Protein AF-A0A0K9XHX6-F1 (afdb_monomer)

Foldseek 3Di:
DDDLDQDDADDDDQDAADAPDDLLQVLLVLLVVLCSSLNHDLVNLQVPDALVLAPVSDRDDSVVLSCVSSSYPVLVGVSSSLSSLVVSDDDPVSSVVSSVVSVVSSVVVVPDPPPPPPPPPDDPDDDDDDDDPPPDDDPDDDDPPDDDDDPDPPPPPPDDPPVVVVVVVVVVVVVVVVVVVVVVVVVVVVVVVVVVVVVVVVVVVVVVVVVVVVVVPDPPDPVVVPPPPPPVVVVVVVVVVVVVVVVVVVD

Solvent-accessible surface area (backbone atoms only — not comparable to full-atom values): 15560 Å² total; per-residue (Å²): 136,85,81,78,72,84,64,80,73,88,69,83,78,80,75,75,74,60,23,95,42,69,38,34,31,51,39,19,49,51,53,50,53,39,31,42,77,58,69,49,44,76,65,55,49,59,74,66,60,49,35,87,55,29,96,83,55,60,66,75,52,71,68,53,50,58,40,27,57,21,9,40,75,36,93,79,41,63,45,60,54,51,42,53,43,54,77,45,40,94,45,70,72,56,31,52,56,48,52,56,53,47,44,53,25,52,51,55,55,68,53,63,76,71,77,72,72,80,71,76,74,85,72,94,76,83,89,80,77,88,75,79,83,86,79,73,84,84,78,82,79,84,55,92,93,64,88,82,89,69,90,77,81,76,76,77,76,78,70,77,64,83,72,56,57,58,59,53,49,50,54,50,50,54,50,52,50,51,52,49,54,51,53,54,51,53,52,52,52,54,50,52,52,52,51,54,53,48,54,51,50,52,52,53,51,50,50,53,48,51,53,50,50,61,71,65,67,62,75,79,58,81,75,65,71,76,73,77,58,74,68,56,61,59,51,52,48,51,51,54,53,52,55,55,55,60,64,62,76,77,113

Radius of gyration: 33.66 Å; Cα contacts (8 Å, |Δi|>4): 122; chains: 1; bounding box: 69×42×107 Å

pLDDT: mean 79.95, std 20.3, range [41.0, 98.31]

Structure (mmCIF, N/CA/C/O backbone):
data_AF-A0A0K9XHX6-F1
#
_entry.id   AF-A0A0K9XHX6-F1
#
loop_
_atom_site.group_PDB
_atom_site.id
_atom_site.type_symbol
_atom_site.label_atom_id
_atom_site.label_alt_id
_atom_site.label_comp_id
_atom_site.label_asym_id
_atom_site.label_entity_id
_atom_site.label_seq_id
_atom_site.pdbx_PDB_ins_code
_atom_site.Cartn_x
_atom_site.Cartn_y
_atom_site.Cartn_z
_atom_site.occupancy
_atom_site.B_iso_or_equiv
_atom_site.auth_seq_id
_atom_site.auth_comp_id
_atom_site.auth_asym_id
_atom_site.auth_atom_id
_atom_site.pdbx_PDB_model_num
ATOM 1 N N . MET A 1 1 ? -10.166 -25.261 2.126 1.00 41.00 1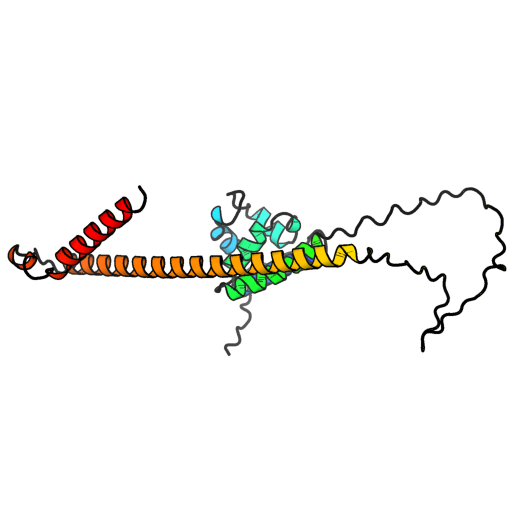 MET A N 1
ATOM 2 C CA . MET A 1 1 ? -9.825 -24.417 0.964 1.00 41.00 1 MET A CA 1
ATOM 3 C C . MET A 1 1 ? -11.127 -23.840 0.442 1.00 41.00 1 MET A C 1
ATOM 5 O O . MET A 1 1 ? -11.880 -24.554 -0.200 1.00 41.00 1 MET A O 1
ATOM 9 N N . THR A 1 2 ? -11.471 -22.623 0.852 1.00 46.78 2 THR A N 1
ATOM 10 C CA . THR A 1 2 ? -12.668 -21.917 0.382 1.00 46.78 2 THR A CA 1
ATOM 11 C C . THR A 1 2 ? -12.341 -21.269 -0.954 1.00 46.78 2 THR A C 1
ATOM 13 O O . THR A 1 2 ? -11.499 -20.380 -1.033 1.00 46.78 2 THR A O 1
ATOM 16 N N . GLU A 1 3 ? -12.968 -21.771 -2.009 1.00 41.56 3 GLU A N 1
ATOM 17 C CA . GLU A 1 3 ? -12.870 -21.238 -3.361 1.00 41.56 3 GLU A CA 1
ATOM 18 C C . GLU A 1 3 ? -13.659 -19.921 -3.403 1.00 41.56 3 GLU A C 1
ATOM 20 O O . GLU A 1 3 ? -14.891 -19.904 -3.395 1.00 41.56 3 GLU A O 1
ATOM 25 N N . THR A 1 4 ? -12.950 -18.795 -3.314 1.00 51.31 4 THR A N 1
ATOM 26 C CA . THR A 1 4 ? -13.550 -17.458 -3.363 1.00 51.31 4 THR A CA 1
ATOM 27 C C . THR A 1 4 ? -14.117 -17.231 -4.763 1.00 51.31 4 THR A C 1
ATOM 29 O O . THR A 1 4 ? -13.376 -16.918 -5.693 1.00 51.31 4 THR A O 1
ATOM 32 N N . GLN A 1 5 ? -15.431 -17.410 -4.929 1.00 51.94 5 GLN A N 1
ATOM 33 C CA . GLN A 1 5 ? -16.122 -17.048 -6.166 1.00 51.94 5 GLN A CA 1
ATOM 34 C C . GLN A 1 5 ? -15.881 -15.563 -6.491 1.00 51.94 5 GLN A C 1
ATOM 36 O O . GLN A 1 5 ? -15.984 -14.722 -5.591 1.00 51.94 5 GLN A O 1
ATOM 41 N N . PRO A 1 6 ? -15.598 -15.216 -7.760 1.00 55.38 6 PRO A N 1
ATOM 42 C CA . PRO A 1 6 ? -15.435 -13.829 -8.164 1.00 55.38 6 PRO A CA 1
ATOM 43 C C . PRO A 1 6 ? -16.771 -13.100 -8.003 1.00 55.38 6 PRO A C 1
ATOM 45 O O . PRO A 1 6 ? -17.750 -13.387 -8.694 1.00 55.38 6 PRO A O 1
ATOM 48 N N . VAL A 1 7 ? -16.819 -12.157 -7.064 1.00 64.19 7 VAL A N 1
ATOM 49 C CA . VAL A 1 7 ? -17.993 -11.312 -6.845 1.00 64.19 7 VAL A CA 1
ATOM 50 C C . VAL A 1 7 ? -18.153 -10.418 -8.072 1.00 64.19 7 VAL A C 1
ATOM 52 O O . VAL A 1 7 ? -17.329 -9.540 -8.326 1.00 64.19 7 VAL A O 1
ATOM 55 N N . ALA A 1 8 ? -19.208 -10.650 -8.856 1.00 62.03 8 ALA A N 1
ATOM 56 C CA . ALA A 1 8 ? -19.534 -9.803 -9.995 1.00 62.03 8 ALA A CA 1
ATOM 57 C C . ALA A 1 8 ? -19.692 -8.352 -9.519 1.00 62.03 8 ALA A C 1
ATOM 59 O O . ALA A 1 8 ? -20.496 -8.051 -8.630 1.00 62.03 8 ALA A O 1
ATOM 60 N N . ARG A 1 9 ? -18.898 -7.448 -10.096 1.00 66.50 9 ARG A N 1
ATOM 61 C CA . ARG A 1 9 ? -18.890 -6.043 -9.698 1.00 66.50 9 ARG A CA 1
ATOM 62 C C . ARG A 1 9 ? -20.269 -5.402 -9.814 1.00 66.50 9 ARG A C 1
ATOM 64 O O . ARG A 1 9 ? -20.917 -5.464 -10.856 1.00 66.50 9 ARG A O 1
ATOM 71 N N . ARG A 1 10 ? -20.654 -4.654 -8.778 1.00 69.25 10 ARG A N 1
ATOM 72 C CA . ARG A 1 10 ? -21.769 -3.703 -8.832 1.00 69.25 10 ARG A CA 1
ATOM 73 C C . ARG A 1 10 ? -21.273 -2.381 -9.422 1.00 69.25 10 ARG A C 1
ATOM 75 O O . ARG A 1 10 ? -20.800 -1.517 -8.692 1.00 69.25 10 ARG A O 1
ATOM 82 N N . GLY A 1 11 ? -21.348 -2.216 -10.742 1.00 78.62 11 GLY A N 1
ATOM 83 C CA . GLY A 1 11 ? -21.033 -0.929 -11.368 1.00 78.62 11 GLY A CA 1
ATOM 84 C C . GLY A 1 11 ? -20.736 -0.983 -12.861 1.00 78.62 11 GLY A C 1
ATOM 85 O O . GLY A 1 11 ? -20.744 -2.039 -13.488 1.00 78.62 11 GLY A O 1
ATOM 86 N N . ARG A 1 12 ? -20.466 0.198 -13.428 1.00 84.62 12 ARG A N 1
ATOM 87 C CA . ARG A 1 12 ? -20.001 0.348 -14.811 1.00 84.62 12 ARG A CA 1
ATOM 88 C C . ARG A 1 12 ? -18.631 -0.334 -14.963 1.00 84.62 12 ARG A C 1
ATOM 90 O O . ARG A 1 12 ? -17.789 -0.141 -14.082 1.00 84.62 12 ARG A O 1
ATOM 97 N N . PRO A 1 13 ? -18.378 -1.077 -16.057 1.00 87.50 13 PRO A N 1
ATOM 98 C CA . PRO A 1 13 ? -17.058 -1.637 -16.318 1.00 87.50 13 PRO A CA 1
ATOM 99 C C . PRO A 1 13 ? -16.004 -0.530 -16.386 1.00 87.50 13 PRO A C 1
ATOM 101 O O . PRO A 1 13 ? -16.296 0.619 -16.739 1.00 87.50 13 PRO A O 1
ATOM 104 N N . TRP A 1 14 ? -14.770 -0.887 -16.041 1.00 92.31 14 TRP A N 1
ATOM 105 C CA . TRP A 1 14 ? -13.642 0.019 -16.173 1.00 92.31 14 TRP A CA 1
ATOM 106 C C . TRP A 1 14 ? -13.476 0.476 -17.631 1.00 92.31 14 TRP A C 1
ATOM 108 O O . TRP A 1 14 ? -13.701 -0.293 -18.563 1.00 92.31 14 TRP A O 1
ATOM 118 N N . GLY A 1 15 ? -13.072 1.733 -17.830 1.00 93.88 15 GLY A N 1
ATOM 119 C CA . GLY A 1 15 ? -12.690 2.226 -19.156 1.00 93.88 15 GLY A CA 1
ATOM 120 C C . GLY A 1 15 ? -11.405 1.562 -19.673 1.00 93.88 15 GLY A C 1
ATOM 121 O O . GLY A 1 15 ? -10.752 0.826 -18.926 1.00 93.88 15 GLY A O 1
ATOM 122 N N . PRO A 1 16 ? -10.996 1.832 -20.923 1.00 97.25 16 PRO A N 1
ATOM 123 C CA . PRO A 1 16 ? -9.729 1.328 -21.451 1.00 97.25 16 PRO A CA 1
ATOM 124 C C . PRO A 1 16 ? -8.534 1.792 -20.599 1.00 97.25 16 PRO A C 1
ATOM 126 O O . PRO A 1 16 ? -8.611 2.799 -19.890 1.00 97.25 16 PR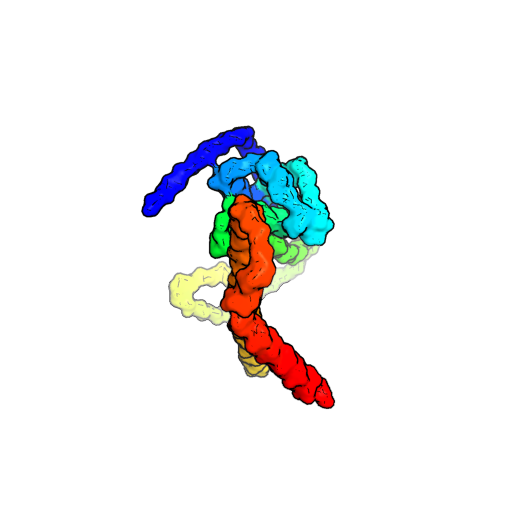O A O 1
ATOM 129 N N . LEU A 1 17 ? -7.440 1.033 -20.650 1.00 97.81 17 LEU A N 1
ATOM 130 C CA . LEU A 1 17 ? -6.160 1.428 -20.062 1.00 97.81 17 LEU A CA 1
ATOM 131 C C . LEU A 1 17 ? -5.493 2.465 -20.980 1.00 97.81 17 LEU A C 1
ATOM 133 O O . LEU A 1 17 ? -5.561 2.356 -22.202 1.00 97.81 17 LEU A O 1
ATOM 137 N N . GLN A 1 18 ? -4.920 3.500 -20.380 1.00 97.19 18 GLN A N 1
ATOM 138 C CA . GLN A 1 18 ? -4.403 4.715 -21.019 1.00 97.19 18 GLN A CA 1
ATOM 139 C C . GLN A 1 18 ? -3.054 5.142 -20.412 1.00 97.19 18 GLN A C 1
ATOM 141 O O . GLN A 1 18 ? -2.672 6.306 -20.500 1.00 97.19 18 GLN A O 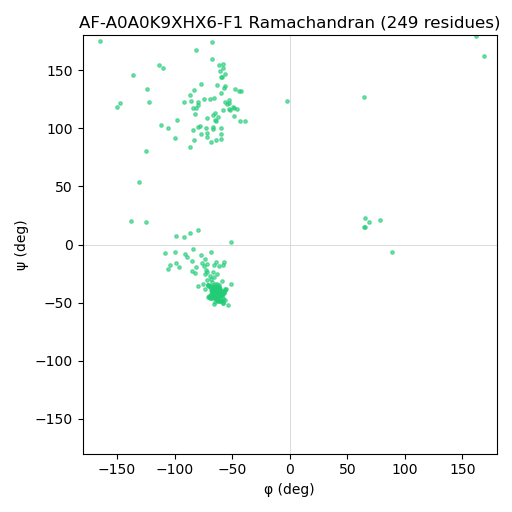1
ATOM 146 N N . GLY A 1 19 ? -2.349 4.231 -19.745 1.00 95.38 19 GLY A N 1
ATOM 147 C CA . GLY A 1 19 ? -1.030 4.497 -19.190 1.00 95.38 19 GLY A CA 1
ATOM 148 C C . GLY A 1 19 ? 0.029 4.726 -20.262 1.00 95.38 19 GLY A C 1
ATOM 149 O O . GLY A 1 19 ? -0.128 4.320 -21.414 1.00 95.38 19 GLY A O 1
ATOM 150 N N . ALA A 1 20 ? 1.126 5.369 -19.855 1.00 94.50 20 ALA A N 1
ATOM 151 C CA . ALA A 1 20 ? 2.216 5.784 -20.741 1.00 94.50 20 ALA A CA 1
ATOM 152 C C . ALA A 1 20 ? 2.931 4.616 -21.453 1.00 94.50 20 ALA A C 1
ATOM 154 O O . ALA A 1 20 ? 3.601 4.820 -22.461 1.00 94.50 20 ALA A O 1
ATOM 155 N N . GLY A 1 21 ? 2.784 3.389 -20.950 1.00 95.19 21 GLY A N 1
ATOM 156 C CA . GLY A 1 21 ? 3.379 2.195 -21.535 1.00 95.19 21 GLY A CA 1
ATOM 157 C C . GLY A 1 21 ? 2.757 0.904 -20.999 1.00 95.19 21 GLY A C 1
ATOM 158 O O . GLY A 1 21 ? 1.924 0.949 -20.086 1.00 95.19 21 GLY A O 1
ATOM 159 N N . PRO A 1 22 ? 3.164 -0.259 -21.542 1.00 96.19 22 PRO A N 1
ATOM 160 C CA . PRO A 1 22 ? 2.600 -1.556 -21.170 1.00 96.19 22 PRO A CA 1
ATOM 161 C C . PRO A 1 22 ? 2.770 -1.855 -19.677 1.00 96.19 22 PRO A C 1
ATOM 163 O O . PRO A 1 22 ? 1.794 -2.199 -19.025 1.00 96.19 22 PRO A O 1
ATOM 166 N N . ALA A 1 23 ? 3.945 -1.591 -19.097 1.00 95.75 23 ALA A N 1
ATOM 167 C CA . ALA A 1 23 ? 4.191 -1.834 -17.675 1.00 95.75 23 ALA A CA 1
ATOM 168 C C . ALA A 1 23 ? 3.267 -1.014 -16.748 1.00 95.75 23 ALA A C 1
ATOM 170 O O . ALA A 1 23 ? 2.766 -1.531 -15.752 1.00 95.75 23 ALA A O 1
ATOM 171 N N . ILE A 1 24 ? 2.969 0.247 -17.088 1.00 97.38 24 ILE A N 1
ATOM 172 C CA . ILE A 1 24 ? 2.009 1.060 -16.319 1.00 97.38 24 ILE A CA 1
ATOM 173 C C . ILE A 1 24 ? 0.574 0.572 -16.516 1.00 97.38 24 ILE A C 1
ATOM 175 O O . ILE A 1 24 ? -0.219 0.598 -15.574 1.00 97.38 24 ILE A O 1
ATOM 179 N N . ASN A 1 25 ? 0.231 0.094 -17.713 1.00 97.75 25 ASN A N 1
ATOM 180 C CA . ASN A 1 25 ? -1.068 -0.524 -17.958 1.00 97.75 25 ASN A CA 1
ATOM 181 C C . ASN A 1 25 ? -1.240 -1.812 -17.147 1.00 97.75 25 ASN A C 1
ATOM 183 O O . ASN A 1 25 ? -2.303 -2.003 -16.559 1.00 97.75 25 ASN A O 1
ATOM 187 N N . ASP A 1 26 ? -0.197 -2.636 -17.042 1.00 97.88 26 ASP A N 1
ATOM 188 C CA . ASP A 1 26 ? -0.193 -3.846 -16.217 1.00 97.88 26 ASP A CA 1
ATOM 189 C C . ASP A 1 26 ? -0.349 -3.507 -14.731 1.00 97.88 26 ASP A C 1
ATOM 191 O O . ASP A 1 26 ? -1.157 -4.123 -14.032 1.00 97.88 26 ASP A O 1
ATOM 195 N N . LEU A 1 27 ? 0.337 -2.462 -14.256 1.00 97.94 27 LEU A N 1
ATOM 196 C CA . LEU A 1 27 ? 0.169 -1.960 -12.895 1.00 97.94 27 LEU A CA 1
ATOM 197 C C . LEU A 1 27 ? -1.261 -1.464 -12.636 1.00 97.94 27 LEU A C 1
ATOM 199 O O . LEU A 1 27 ? -1.887 -1.843 -11.646 1.00 97.94 27 LEU A O 1
ATOM 203 N N . ALA A 1 28 ? -1.810 -0.637 -13.526 1.00 98.25 28 ALA A N 1
ATOM 204 C CA . ALA A 1 28 ? -3.178 -0.142 -13.401 1.00 98.25 28 ALA A CA 1
ATOM 205 C C . ALA A 1 28 ? -4.202 -1.289 -13.440 1.00 98.25 28 ALA A C 1
ATOM 207 O O . ALA A 1 28 ? -5.180 -1.287 -12.689 1.00 98.25 28 ALA A O 1
ATOM 208 N N . HIS A 1 29 ? -3.963 -2.298 -14.277 1.00 98.06 29 HIS A N 1
ATOM 209 C CA . HIS A 1 29 ? -4.780 -3.502 -14.355 1.00 98.06 29 HIS A CA 1
ATOM 210 C C . HIS A 1 29 ? -4.726 -4.323 -13.060 1.00 98.06 29 HIS A C 1
ATOM 212 O O . HIS A 1 29 ? -5.776 -4.728 -12.556 1.00 98.06 29 HIS A O 1
ATOM 218 N N . LEU A 1 30 ? -3.538 -4.497 -12.470 1.00 97.94 30 LEU A N 1
ATOM 219 C CA . LEU A 1 30 ? -3.360 -5.149 -11.170 1.00 97.94 30 LEU A CA 1
ATOM 220 C C . LEU A 1 30 ? -4.197 -4.458 -10.082 1.00 97.94 30 LEU A C 1
ATOM 222 O O . LEU A 1 30 ? -4.931 -5.128 -9.354 1.00 97.94 30 LEU A O 1
ATOM 226 N N . LEU A 1 31 ? -4.141 -3.123 -10.004 1.00 98.00 31 LEU A N 1
ATOM 227 C CA . LEU A 1 31 ? -4.922 -2.348 -9.032 1.00 98.00 31 LEU A CA 1
ATOM 228 C C . LEU A 1 31 ? -6.434 -2.512 -9.237 1.00 98.00 31 LEU A C 1
ATOM 230 O O . LEU A 1 31 ? -7.179 -2.663 -8.269 1.00 98.00 31 LEU A O 1
ATOM 234 N N . ARG A 1 32 ? -6.900 -2.532 -10.492 1.00 97.31 32 ARG A N 1
ATOM 235 C CA . ARG A 1 32 ? -8.315 -2.772 -10.815 1.00 97.31 32 ARG A CA 1
ATOM 236 C C . ARG A 1 32 ? -8.773 -4.159 -10.379 1.00 97.31 32 ARG A C 1
ATOM 238 O O . ARG A 1 32 ? -9.794 -4.255 -9.709 1.00 97.31 32 ARG A O 1
ATOM 245 N N . ILE A 1 33 ? -8.007 -5.209 -10.689 1.00 96.25 33 ILE A N 1
ATOM 246 C CA . ILE A 1 33 ? -8.314 -6.578 -10.241 1.00 96.25 33 ILE A CA 1
ATOM 247 C C . ILE A 1 33 ? -8.411 -6.633 -8.716 1.00 96.25 33 ILE A C 1
ATOM 249 O O . ILE A 1 33 ? -9.312 -7.275 -8.181 1.00 96.25 33 ILE A O 1
ATOM 253 N N . ARG A 1 34 ? -7.506 -5.949 -8.006 1.00 96.38 34 ARG A N 1
ATOM 254 C CA . ARG A 1 34 ? -7.523 -5.905 -6.541 1.00 96.38 34 ARG A CA 1
ATOM 255 C C . ARG A 1 34 ? -8.764 -5.216 -5.984 1.00 96.38 34 ARG A C 1
ATOM 257 O O . ARG A 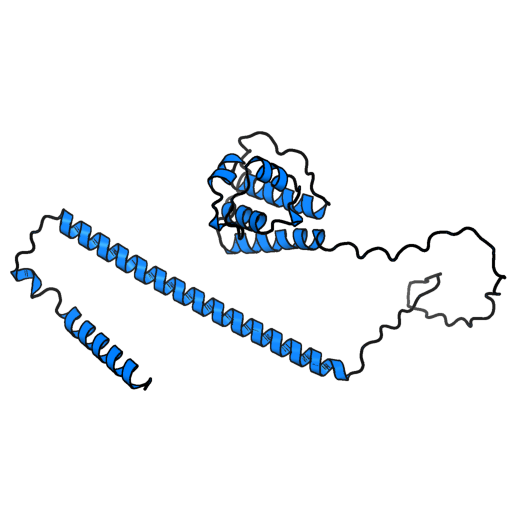1 34 ? -9.407 -5.775 -5.100 1.00 96.38 34 ARG A O 1
ATOM 264 N N . LEU A 1 35 ? -9.143 -4.064 -6.530 1.00 96.06 35 LEU A N 1
ATOM 265 C CA . LEU A 1 35 ? -10.384 -3.382 -6.151 1.00 96.06 35 LEU A CA 1
ATOM 266 C C . LEU A 1 35 ? -11.616 -4.251 -6.418 1.00 96.06 35 LEU A C 1
ATOM 268 O O . LEU A 1 35 ? -12.520 -4.313 -5.587 1.00 96.06 35 LEU A O 1
ATOM 272 N N . ASP A 1 36 ? -11.635 -4.948 -7.552 1.00 94.75 36 ASP A N 1
ATOM 273 C CA . ASP A 1 36 ? -12.738 -5.821 -7.942 1.00 94.75 36 ASP A CA 1
ATOM 274 C C . ASP A 1 36 ? -12.842 -7.029 -6.998 1.00 94.75 36 ASP A C 1
ATOM 276 O O . ASP A 1 36 ? -13.931 -7.337 -6.517 1.00 94.75 36 ASP A O 1
ATOM 280 N N . ALA A 1 37 ? -11.710 -7.651 -6.651 1.00 93.44 37 ALA A N 1
ATOM 281 C CA . ALA A 1 37 ? -11.639 -8.750 -5.688 1.00 93.44 37 ALA A CA 1
ATOM 282 C C . ALA A 1 37 ? -12.039 -8.323 -4.264 1.00 93.44 37 ALA A C 1
ATOM 284 O O . ALA A 1 37 ? -12.663 -9.098 -3.540 1.00 93.44 37 ALA A O 1
ATOM 285 N N . ALA A 1 38 ? -11.724 -7.084 -3.875 1.00 94.38 38 ALA A N 1
ATOM 286 C CA . ALA A 1 38 ? -12.154 -6.494 -2.608 1.00 94.38 38 ALA A CA 1
ATOM 287 C C . ALA A 1 38 ? -13.629 -6.042 -2.620 1.00 94.38 38 ALA A C 1
ATOM 289 O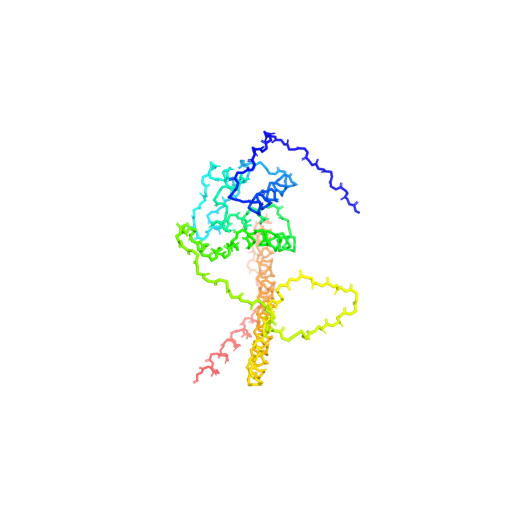 O . ALA A 1 38 ? -14.169 -5.677 -1.578 1.00 94.38 38 ALA A O 1
ATOM 290 N N . GLY A 1 39 ? -14.294 -6.058 -3.783 1.00 93.94 39 GLY A N 1
ATOM 291 C CA . GLY A 1 39 ? -15.665 -5.576 -3.941 1.00 93.94 39 GLY A CA 1
ATOM 292 C C . GLY A 1 39 ? -15.809 -4.058 -3.795 1.00 93.94 39 GLY A C 1
ATOM 293 O O . GLY A 1 39 ? -16.917 -3.580 -3.557 1.00 93.94 39 GLY A O 1
ATOM 294 N N . LEU A 1 40 ? -14.718 -3.300 -3.938 1.00 95.00 40 LEU A N 1
ATOM 295 C CA . LEU A 1 40 ? -14.704 -1.849 -3.763 1.00 95.00 40 LEU A CA 1
ATOM 296 C C . LEU A 1 40 ? -15.071 -1.127 -5.067 1.00 95.00 40 LEU A C 1
ATOM 298 O O . LEU A 1 40 ? -14.492 -1.348 -6.143 1.00 95.00 40 LEU A O 1
ATOM 302 N N . SER A 1 41 ? -16.041 -0.217 -4.977 1.00 94.44 41 SER A N 1
ATOM 303 C CA . SER A 1 41 ? -16.321 0.736 -6.049 1.00 94.44 41 SER A CA 1
ATOM 304 C C . SER A 1 41 ? -15.356 1.926 -5.992 1.00 94.44 41 SER A C 1
ATOM 306 O O . SER A 1 41 ? -14.667 2.161 -5.002 1.00 94.44 41 SER A O 1
ATOM 308 N N . LEU A 1 42 ? -15.333 2.738 -7.055 1.00 95.44 42 LEU A N 1
ATOM 309 C CA . LEU A 1 42 ? -14.572 3.993 -7.065 1.00 95.44 42 LEU A CA 1
ATOM 310 C C . LEU A 1 42 ? -15.019 4.957 -5.946 1.00 95.44 42 LEU A C 1
ATOM 312 O O . LEU A 1 42 ? -14.205 5.731 -5.449 1.00 95.44 42 LEU A O 1
ATOM 316 N N . ASN A 1 43 ? -16.302 4.925 -5.569 1.00 95.44 43 ASN A N 1
ATOM 317 C CA . ASN A 1 43 ? -16.826 5.748 -4.477 1.00 95.44 43 ASN A CA 1
ATOM 318 C C . ASN A 1 43 ? -16.305 5.274 -3.129 1.00 95.44 43 ASN A C 1
ATOM 320 O O . ASN A 1 43 ? -15.895 6.102 -2.324 1.00 95.44 43 ASN A O 1
ATOM 324 N N . ASP A 1 44 ? -16.306 3.959 -2.915 1.00 96.50 44 ASP A N 1
ATOM 325 C CA . ASP A 1 44 ? -15.850 3.366 -1.659 1.00 96.50 44 ASP A CA 1
ATOM 326 C C . ASP A 1 44 ? -14.357 3.611 -1.472 1.00 96.50 44 ASP A C 1
ATOM 328 O O . ASP A 1 44 ? -13.938 3.994 -0.386 1.00 96.50 44 ASP A O 1
ATOM 332 N N . LEU A 1 45 ? -13.574 3.485 -2.553 1.00 96.88 45 LEU A N 1
ATOM 333 C CA . LEU A 1 45 ? -12.159 3.841 -2.545 1.00 96.88 45 LEU A CA 1
ATOM 334 C C . LEU A 1 45 ? -11.960 5.312 -2.154 1.00 96.88 45 LEU A C 1
ATOM 336 O O . LEU A 1 45 ? -11.186 5.603 -1.252 1.00 96.88 45 LEU A O 1
ATOM 340 N N . TYR A 1 46 ? -12.674 6.245 -2.793 1.00 97.56 46 TYR A N 1
ATOM 341 C CA . TYR A 1 46 ? -12.542 7.671 -2.471 1.00 97.56 46 TYR A CA 1
ATOM 342 C C . TYR A 1 46 ? -12.944 7.997 -1.025 1.00 97.56 46 TYR A C 1
ATOM 344 O O . TYR A 1 46 ? -12.312 8.840 -0.403 1.00 97.56 46 TYR A O 1
ATOM 352 N N . ALA A 1 47 ? -13.971 7.332 -0.491 1.00 97.50 47 ALA A N 1
ATOM 353 C CA . ALA A 1 47 ? -14.436 7.546 0.878 1.00 97.50 47 ALA A CA 1
ATOM 354 C C . ALA A 1 47 ? -13.478 6.992 1.947 1.00 97.50 47 ALA A C 1
ATOM 356 O O . ALA A 1 47 ? -13.533 7.442 3.089 1.00 97.50 47 ALA A O 1
ATOM 357 N N . GLN A 1 48 ? -12.640 6.014 1.594 1.00 97.94 48 GLN A N 1
ATOM 358 C CA . GLN A 1 48 ? -11.699 5.368 2.515 1.00 97.94 48 GLN A CA 1
ATOM 359 C C . GLN A 1 48 ? -10.286 5.953 2.463 1.00 97.94 48 GLN A C 1
ATOM 361 O O . GLN A 1 48 ? -9.527 5.765 3.407 1.00 97.94 48 GLN A O 1
ATOM 366 N N . LEU A 1 49 ? -9.927 6.658 1.388 1.00 97.75 49 LEU A N 1
ATOM 367 C CA . LEU A 1 49 ? -8.641 7.342 1.301 1.00 97.75 49 LEU A CA 1
ATOM 368 C C . LEU A 1 49 ? -8.598 8.521 2.273 1.00 97.75 49 LEU A C 1
ATOM 370 O O . LEU A 1 49 ? -9.433 9.426 2.209 1.00 97.75 49 LEU A O 1
ATOM 374 N N . VAL A 1 50 ? -7.581 8.531 3.128 1.00 97.44 50 VAL A N 1
ATOM 375 C CA . VAL A 1 50 ? -7.334 9.597 4.098 1.00 97.44 50 VAL A CA 1
ATOM 376 C C . VAL A 1 50 ? -6.035 10.344 3.766 1.00 97.44 50 VAL A C 1
ATOM 378 O O . VAL A 1 50 ? -5.161 9.786 3.095 1.00 97.44 50 VAL A O 1
ATOM 381 N N . PRO A 1 51 ? -5.887 11.620 4.174 1.00 97.69 51 PRO A N 1
ATOM 382 C CA . PRO A 1 51 ? -4.670 12.403 3.942 1.00 97.69 51 PRO A CA 1
ATOM 383 C C . PRO A 1 51 ? -3.380 11.700 4.373 1.00 97.69 51 PRO A C 1
ATOM 385 O O . PRO A 1 51 ? -2.357 11.846 3.711 1.00 97.69 51 PRO A O 1
ATOM 388 N N . GLU A 1 52 ? -3.441 10.903 5.439 1.00 96.94 52 GLU A N 1
ATOM 389 C CA . GLU A 1 52 ? -2.320 10.162 6.019 1.00 96.94 52 GLU A CA 1
ATOM 390 C C . GLU A 1 52 ? -1.777 9.067 5.091 1.00 96.94 52 GLU A C 1
ATOM 392 O O . GLU A 1 52 ? -0.642 8.629 5.266 1.00 96.94 52 GLU A O 1
ATOM 397 N N . ASN A 1 53 ? -2.544 8.645 4.078 1.00 94.50 53 ASN A N 1
ATOM 398 C CA . ASN A 1 53 ? -2.062 7.707 3.066 1.00 94.50 53 ASN A CA 1
ATOM 399 C C . ASN A 1 53 ? -1.080 8.346 2.070 1.00 94.50 53 ASN A C 1
ATOM 401 O O . ASN A 1 53 ? -0.457 7.627 1.293 1.00 94.50 53 ASN A O 1
ATOM 405 N N . PHE A 1 54 ? -0.960 9.677 2.051 1.00 96.88 54 PHE A N 1
ATOM 406 C CA . PHE A 1 54 ? -0.178 10.406 1.056 1.00 96.88 54 PHE A CA 1
ATOM 407 C C . PHE A 1 54 ? 0.872 11.281 1.731 1.00 96.88 54 PHE A C 1
ATOM 409 O O . PHE A 1 54 ? 0.559 12.063 2.629 1.00 96.88 54 PHE A O 1
ATOM 416 N N . ARG A 1 55 ? 2.116 11.261 1.237 1.00 94.38 55 ARG A N 1
ATOM 417 C CA . ARG A 1 55 ? 3.185 12.134 1.762 1.00 94.38 55 ARG A CA 1
ATOM 418 C C . ARG A 1 55 ? 2.881 13.616 1.559 1.00 94.38 55 ARG A C 1
ATOM 420 O O . ARG A 1 55 ? 3.377 14.456 2.301 1.00 94.38 55 ARG A O 1
ATOM 427 N N . SER A 1 56 ? 2.063 13.938 0.558 1.00 93.81 56 SER A N 1
ATOM 428 C CA . SER A 1 56 ? 1.577 15.296 0.300 1.00 93.81 56 SER A CA 1
ATOM 429 C C . SER A 1 56 ? 0.547 15.783 1.325 1.00 93.81 56 SER A C 1
ATOM 431 O O . SER A 1 56 ? 0.254 16.977 1.356 1.00 93.81 56 SER A O 1
ATOM 433 N N . GLY A 1 57 ? -0.052 14.880 2.114 1.00 95.75 57 GLY A N 1
ATOM 434 C CA . GLY A 1 57 ? -1.190 15.183 2.982 1.00 95.75 57 GLY A CA 1
ATOM 435 C C . GLY A 1 57 ? -2.460 15.584 2.222 1.00 95.75 57 GLY A C 1
ATOM 436 O O . GLY A 1 57 ? -3.372 16.161 2.811 1.00 95.75 57 GLY A O 1
ATOM 437 N N . GLN A 1 58 ? -2.535 15.335 0.909 1.00 96.44 58 GLN A N 1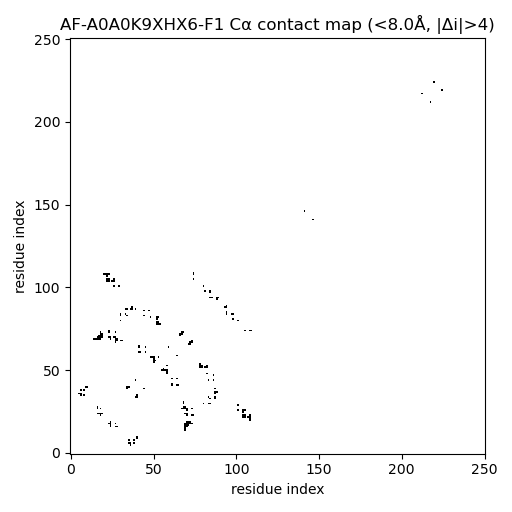
ATOM 438 C CA . GLN A 1 58 ? -3.690 15.689 0.082 1.00 96.44 58 GLN A CA 1
ATOM 439 C C . GLN A 1 58 ? -4.274 14.464 -0.614 1.00 96.44 58 GLN A C 1
ATOM 441 O O . GLN A 1 58 ? -3.609 13.811 -1.416 1.00 96.44 58 GLN A O 1
ATOM 446 N N . VAL A 1 59 ? -5.562 14.210 -0.367 1.00 97.81 59 VAL A N 1
ATOM 447 C CA . VAL A 1 59 ? -6.306 13.145 -1.046 1.00 97.81 59 VAL A CA 1
ATOM 448 C C . VAL A 1 59 ? -6.614 13.569 -2.490 1.00 97.81 59 VAL A C 1
ATOM 450 O O . VAL A 1 59 ? -7.228 14.621 -2.704 1.00 97.81 59 VAL A O 1
ATOM 453 N N . PRO A 1 60 ? -6.240 12.766 -3.504 1.00 97.62 60 PRO A N 1
ATOM 454 C CA . PRO A 1 60 ? -6.539 13.067 -4.898 1.00 97.62 60 PRO A CA 1
ATOM 455 C C . PRO A 1 60 ? -8.046 13.176 -5.155 1.00 97.62 60 PRO A C 1
ATOM 457 O O . PRO A 1 60 ? -8.852 12.416 -4.618 1.00 97.62 60 PRO A O 1
ATOM 460 N N . SER A 1 61 ? -8.444 14.085 -6.049 1.00 97.94 61 SER A N 1
ATOM 461 C CA . SER A 1 61 ? -9.850 14.197 -6.450 1.00 97.94 61 SER A CA 1
ATOM 462 C C . SER A 1 61 ? -10.356 12.906 -7.104 1.00 97.94 61 SER A C 1
ATOM 464 O O . SER A 1 61 ? -9.604 12.167 -7.743 1.00 97.94 61 SER A O 1
ATOM 466 N N . ARG A 1 62 ? -11.667 12.659 -7.041 1.00 97.44 62 ARG A N 1
ATOM 467 C CA . ARG A 1 62 ? -12.281 11.462 -7.636 1.00 97.44 62 ARG A CA 1
ATOM 468 C C . ARG A 1 62 ? -11.983 11.287 -9.134 1.00 97.44 62 ARG A C 1
ATOM 470 O O . ARG A 1 62 ? -11.768 10.165 -9.591 1.00 97.44 62 ARG A O 1
ATOM 477 N N . SER A 1 63 ? -11.949 12.379 -9.902 1.00 97.25 63 SER A N 1
ATOM 478 C CA . SER A 1 63 ? -11.565 12.345 -11.322 1.00 97.25 63 SER A CA 1
ATOM 479 C C . SER A 1 63 ? -10.096 11.955 -11.507 1.00 97.25 63 SER A C 1
ATOM 481 O O . SER A 1 63 ? -9.771 11.188 -12.413 1.00 97.25 63 SER A O 1
ATOM 483 N N . THR A 1 64 ? -9.220 12.415 -10.613 1.00 97.62 64 THR A N 1
ATOM 484 C CA . THR A 1 64 ? -7.801 12.044 -10.593 1.00 97.62 64 THR A CA 1
ATOM 485 C C . THR A 1 64 ? -7.616 10.566 -10.272 1.00 97.62 64 THR A C 1
ATOM 487 O O . THR A 1 64 ? -6.877 9.894 -10.984 1.00 97.62 64 THR A O 1
ATOM 490 N N . ILE A 1 65 ? -8.338 10.032 -9.283 1.00 97.88 65 ILE A N 1
ATOM 491 C CA . ILE A 1 65 ? -8.321 8.599 -8.949 1.00 97.88 65 ILE A CA 1
ATOM 492 C C . ILE A 1 65 ? -8.747 7.760 -10.160 1.00 97.88 65 ILE A C 1
ATOM 494 O O . ILE A 1 65 ? -8.048 6.822 -10.535 1.00 97.88 65 ILE A O 1
ATOM 498 N N . ALA A 1 66 ? -9.853 8.113 -10.826 1.00 97.06 66 ALA A N 1
ATOM 499 C CA . ALA A 1 66 ? -10.318 7.394 -12.018 1.00 97.06 66 ALA A CA 1
ATOM 500 C C . ALA A 1 66 ? -9.285 7.405 -13.160 1.00 97.06 66 ALA A C 1
ATOM 502 O O . ALA A 1 66 ? -9.085 6.397 -13.845 1.00 97.06 66 ALA A O 1
ATOM 503 N N . ARG A 1 67 ? -8.612 8.544 -13.351 1.00 97.81 67 ARG A N 1
ATOM 504 C CA . ARG A 1 67 ? -7.548 8.719 -14.342 1.00 97.81 67 ARG A CA 1
ATOM 505 C C . ARG A 1 67 ? -6.317 7.862 -14.008 1.00 97.81 67 ARG A C 1
ATOM 507 O O . ARG A 1 67 ? -5.839 7.144 -14.882 1.00 97.81 67 ARG A O 1
ATOM 514 N N . ARG A 1 68 ? -5.888 7.829 -12.741 1.00 97.94 68 ARG A N 1
ATOM 515 C CA . ARG A 1 68 ? -4.775 6.986 -12.257 1.00 97.94 68 ARG A CA 1
ATOM 516 C C . ARG A 1 68 ? -5.066 5.500 -12.352 1.00 97.94 68 ARG A C 1
ATOM 518 O O . ARG A 1 68 ? -4.230 4.744 -12.827 1.00 97.94 68 ARG A O 1
ATOM 525 N N . LEU A 1 69 ? -6.280 5.080 -11.997 1.00 97.94 69 LEU A N 1
ATOM 526 C CA . LEU A 1 69 ? -6.730 3.702 -12.208 1.00 97.94 69 LEU A CA 1
ATOM 527 C C . LEU A 1 69 ? -6.806 3.338 -13.692 1.00 97.94 69 LEU A C 1
ATOM 529 O O . LEU A 1 69 ? -6.908 2.165 -14.019 1.00 97.94 69 LEU A O 1
ATOM 533 N N . SER A 1 70 ? -6.769 4.310 -14.602 1.00 97.75 70 SER A N 1
ATOM 534 C CA . SER A 1 70 ? -6.613 4.075 -16.041 1.00 97.75 70 SER A CA 1
ATOM 535 C C . SER A 1 70 ? -5.157 4.107 -16.500 1.00 97.75 70 SER A C 1
ATOM 537 O O . SER A 1 70 ? -4.914 4.005 -17.691 1.00 97.75 70 SER A O 1
ATOM 539 N N . GLY A 1 71 ? -4.194 4.207 -15.582 1.00 97.31 71 GLY A N 1
ATOM 540 C CA . GLY A 1 71 ? -2.758 4.235 -15.858 1.00 97.31 71 GLY A CA 1
ATOM 541 C C . GLY A 1 71 ? -2.185 5.629 -16.113 1.00 97.31 71 GLY A C 1
ATOM 542 O O . GLY A 1 71 ? -0.975 5.767 -16.227 1.00 97.31 71 GLY A O 1
ATOM 543 N N . VAL A 1 72 ? -3.005 6.679 -16.192 1.00 97.69 72 VAL A N 1
ATOM 544 C CA . VAL A 1 72 ? -2.521 8.024 -16.538 1.00 97.69 72 VAL A CA 1
ATOM 545 C C . VAL A 1 72 ? -1.892 8.703 -15.320 1.00 97.69 72 VAL A C 1
ATOM 547 O O . VAL A 1 72 ? -2.584 8.951 -14.325 1.00 97.69 72 VAL A O 1
ATOM 550 N N . GLY A 1 73 ? -0.607 9.059 -15.431 1.00 95.50 73 GLY A N 1
ATOM 551 C CA . GLY A 1 73 ? 0.167 9.705 -14.367 1.00 95.50 73 GLY A CA 1
ATOM 552 C C . GLY A 1 73 ? 0.363 8.806 -13.150 1.00 95.50 73 GLY A C 1
ATOM 553 O O . GLY A 1 73 ? 0.527 9.308 -12.038 1.00 95.50 73 GLY A O 1
ATOM 554 N N . LEU A 1 74 ? 0.259 7.488 -13.343 1.00 96.25 74 LEU A N 1
ATOM 555 C CA . LEU A 1 74 ? 0.406 6.524 -12.265 1.00 96.25 74 LEU A CA 1
ATOM 556 C C . LEU A 1 74 ? 1.878 6.412 -11.873 1.00 96.25 74 LEU A C 1
ATOM 558 O O . LEU A 1 74 ? 2.151 6.405 -10.691 1.00 96.25 74 LEU A O 1
ATOM 562 N N . GLU A 1 75 ? 2.804 6.461 -12.834 1.00 95.12 75 GLU A N 1
ATOM 563 C CA . GLU A 1 75 ? 4.268 6.361 -12.703 1.00 95.12 75 GLU A CA 1
ATOM 564 C C . GLU A 1 75 ? 4.940 7.392 -11.784 1.00 95.12 75 GLU A C 1
ATOM 566 O O . GLU A 1 75 ? 6.107 7.237 -11.432 1.00 95.12 75 GLU A O 1
ATOM 571 N N . SER A 1 76 ? 4.229 8.459 -11.419 1.00 95.38 76 SER A N 1
ATOM 572 C CA . SER A 1 76 ? 4.735 9.527 -10.547 1.00 95.38 76 SER A CA 1
ATOM 573 C C . SER A 1 76 ? 4.119 9.512 -9.147 1.00 95.38 76 SER A C 1
ATOM 575 O O . SER A 1 76 ? 4.544 10.284 -8.294 1.00 95.38 76 SER A O 1
ATOM 577 N N . ASP A 1 77 ? 3.119 8.665 -8.894 1.00 96.81 77 ASP A N 1
ATOM 578 C CA . ASP A 1 77 ? 2.410 8.599 -7.615 1.00 96.81 77 ASP A CA 1
ATOM 579 C C . ASP A 1 77 ? 2.419 7.187 -7.004 1.00 96.81 77 ASP A C 1
ATOM 581 O O . ASP A 1 77 ? 1.473 6.407 -7.142 1.00 96.81 77 ASP A O 1
ATOM 585 N N . TRP A 1 78 ? 3.536 6.849 -6.354 1.00 97.69 78 TRP A N 1
ATOM 586 C CA . TRP A 1 78 ? 3.702 5.562 -5.673 1.00 97.69 78 TRP A CA 1
ATOM 587 C C . TRP A 1 78 ? 2.839 5.471 -4.409 1.00 97.69 78 TRP A C 1
ATOM 589 O O . TRP A 1 78 ? 2.277 4.413 -4.137 1.00 97.69 78 TRP A O 1
ATOM 599 N N . ASP A 1 79 ? 2.655 6.586 -3.696 1.00 98.06 79 ASP A N 1
ATOM 600 C CA . ASP A 1 79 ? 1.805 6.665 -2.502 1.00 98.06 79 ASP A CA 1
ATOM 601 C C . ASP A 1 79 ? 0.367 6.205 -2.815 1.00 98.06 79 ASP A C 1
ATOM 603 O O . ASP A 1 79 ? -0.249 5.468 -2.050 1.00 98.06 79 ASP A O 1
ATOM 607 N N . PHE A 1 80 ? -0.168 6.559 -3.990 1.00 98.31 80 PHE A N 1
ATOM 608 C CA . PHE A 1 80 ? -1.473 6.078 -4.443 1.00 98.31 80 PHE A CA 1
ATOM 609 C C . PHE A 1 80 ? -1.520 4.561 -4.651 1.00 98.31 80 PHE A C 1
ATOM 611 O O . PHE A 1 80 ? -2.531 3.933 -4.336 1.00 98.31 80 PHE A O 1
ATOM 618 N N . VAL A 1 81 ? -0.451 3.964 -5.184 1.00 98.31 81 VAL A N 1
ATOM 619 C CA . VAL A 1 81 ? -0.348 2.506 -5.345 1.00 98.31 81 VAL A CA 1
ATOM 620 C C . VAL A 1 81 ? -0.358 1.838 -3.972 1.00 98.31 81 VAL A C 1
ATOM 622 O O . VAL A 1 81 ? -1.132 0.904 -3.765 1.00 98.31 81 VAL A O 1
ATOM 625 N N . GLU A 1 82 ? 0.444 2.347 -3.032 1.00 98.25 82 GLU A N 1
ATOM 626 C CA . GLU A 1 82 ? 0.503 1.850 -1.654 1.00 98.25 82 GLU A CA 1
ATOM 627 C C . GLU A 1 82 ? -0.862 1.927 -0.971 1.00 98.25 82 GLU A C 1
ATOM 629 O O . GLU A 1 82 ? -1.361 0.912 -0.488 1.00 98.25 82 GLU A O 1
ATOM 634 N N . ALA A 1 83 ? -1.518 3.086 -1.035 1.00 98.19 83 ALA A N 1
ATOM 635 C CA . ALA A 1 83 ? -2.826 3.307 -0.432 1.00 98.19 83 ALA A CA 1
ATOM 636 C C . ALA A 1 83 ? -3.906 2.357 -0.978 1.00 98.19 83 ALA A C 1
ATOM 638 O O . ALA A 1 83 ? -4.708 1.813 -0.222 1.00 98.19 83 ALA A O 1
ATOM 639 N N . VAL A 1 84 ? -3.942 2.123 -2.297 1.00 98.19 84 VAL A N 1
ATOM 640 C CA . VAL A 1 84 ? -4.921 1.201 -2.899 1.00 98.19 84 VAL A CA 1
ATOM 641 C C . VAL A 1 84 ? -4.652 -0.243 -2.475 1.00 98.19 84 VAL A C 1
ATOM 643 O O . VAL A 1 84 ? -5.596 -0.996 -2.229 1.00 98.19 84 VAL A O 1
ATOM 646 N N . VAL A 1 85 ? -3.386 -0.657 -2.401 1.00 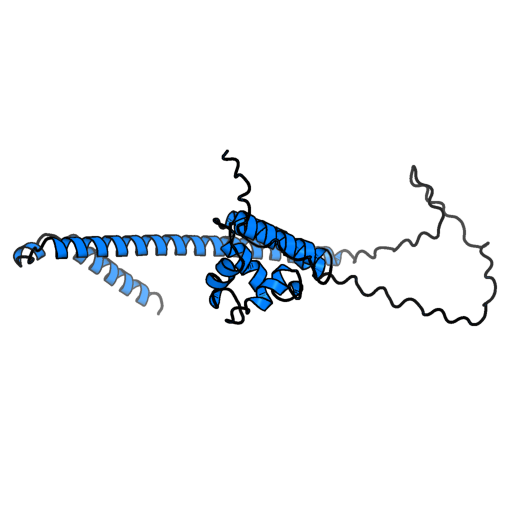98.25 85 VAL A N 1
ATOM 647 C CA . VAL A 1 85 ? -3.029 -2.020 -1.984 1.00 98.25 85 VAL A CA 1
ATOM 648 C C . VAL A 1 85 ? -3.349 -2.240 -0.508 1.00 98.25 85 VAL A C 1
ATOM 650 O O . VAL A 1 85 ? -3.950 -3.261 -0.176 1.00 98.25 85 VAL A O 1
ATOM 653 N N . ASP A 1 86 ? -3.043 -1.271 0.350 1.00 97.88 86 ASP A N 1
ATOM 654 C CA . ASP A 1 86 ? -3.366 -1.314 1.777 1.00 97.88 86 ASP A CA 1
ATOM 655 C C . ASP A 1 86 ? -4.881 -1.465 2.003 1.00 97.88 86 ASP A C 1
ATOM 657 O O . ASP A 1 86 ? -5.328 -2.402 2.658 1.00 97.88 86 ASP A O 1
ATOM 661 N N . LEU A 1 87 ? -5.699 -0.655 1.321 1.00 97.50 87 LEU A N 1
ATOM 662 C CA . LEU A 1 87 ? -7.165 -0.727 1.416 1.00 97.50 87 LEU A CA 1
ATOM 663 C C . LEU A 1 87 ? -7.781 -2.014 0.839 1.00 97.50 87 LEU A C 1
ATOM 665 O O . LEU A 1 87 ? -8.909 -2.372 1.182 1.00 97.50 87 LEU A O 1
ATOM 669 N N . THR A 1 88 ? -7.094 -2.695 -0.083 1.00 97.44 88 THR A N 1
ATOM 670 C CA . THR A 1 88 ? -7.623 -3.898 -0.759 1.00 97.44 88 THR A CA 1
ATOM 671 C C . THR A 1 88 ? -7.113 -5.209 -0.171 1.00 97.44 88 THR A C 1
ATOM 673 O O . THR A 1 88 ? -7.591 -6.275 -0.568 1.00 97.44 88 THR A O 1
ATOM 676 N N . THR A 1 89 ? -6.172 -5.160 0.770 1.00 96.50 89 THR A N 1
ATOM 677 C CA . THR A 1 89 ? -5.595 -6.342 1.418 1.00 96.50 89 THR A CA 1
ATOM 678 C C . THR A 1 89 ? -6.040 -6.430 2.875 1.00 96.50 89 THR A C 1
ATOM 680 O O . THR A 1 89 ? -6.412 -5.441 3.496 1.00 96.50 89 THR A O 1
ATOM 683 N N . ARG A 1 90 ? -6.109 -7.653 3.416 1.00 89.69 90 ARG A N 1
ATOM 684 C CA . ARG A 1 90 ? -6.570 -7.891 4.802 1.00 89.69 90 ARG A CA 1
ATOM 685 C C . ARG A 1 90 ? -5.439 -8.203 5.770 1.00 89.69 90 ARG A C 1
ATOM 687 O O . ARG A 1 90 ? -5.651 -8.173 6.977 1.00 89.69 90 ARG A O 1
ATOM 694 N N . ASP A 1 91 ? -4.287 -8.574 5.231 1.00 94.56 91 ASP A N 1
ATOM 695 C CA . ASP A 1 91 ? -3.140 -9.073 5.972 1.00 94.56 91 ASP A CA 1
ATOM 696 C C . ASP A 1 91 ? -1.854 -8.432 5.444 1.00 94.56 91 ASP A C 1
ATOM 698 O O . ASP A 1 91 ? -1.719 -8.173 4.243 1.00 94.56 91 ASP A O 1
ATOM 702 N N . ALA A 1 92 ? -0.903 -8.210 6.350 1.00 93.38 92 ALA A N 1
ATOM 703 C CA . ALA A 1 92 ? 0.364 -7.552 6.066 1.00 93.38 92 ALA A CA 1
ATOM 704 C C . ALA A 1 92 ? 1.214 -8.360 5.073 1.00 93.38 92 ALA A C 1
ATOM 706 O O . ALA A 1 92 ? 1.792 -7.781 4.154 1.00 93.38 92 ALA A O 1
ATOM 707 N N . ASP A 1 93 ? 1.217 -9.693 5.182 1.00 94.06 93 ASP A N 1
ATOM 708 C CA . ASP A 1 93 ? 1.967 -10.556 4.261 1.00 94.06 93 ASP A CA 1
ATOM 709 C C . ASP A 1 93 ? 1.403 -10.490 2.836 1.00 94.06 93 ASP A C 1
ATOM 711 O O . ASP A 1 93 ? 2.133 -10.570 1.843 1.00 94.06 93 ASP A O 1
ATOM 715 N N . GLU A 1 94 ? 0.079 -10.366 2.705 1.00 94.00 94 GLU A N 1
ATOM 716 C CA . GLU A 1 94 ? -0.555 -10.171 1.406 1.00 94.00 94 GLU A CA 1
ATOM 717 C C . GLU A 1 94 ? -0.222 -8.794 0.833 1.00 94.00 94 GLU A C 1
ATOM 719 O O . GLU A 1 94 ? 0.159 -8.717 -0.339 1.00 94.00 94 GLU A O 1
ATOM 724 N N . CYS A 1 95 ? -0.315 -7.746 1.654 1.00 96.62 95 CYS A N 1
ATOM 725 C CA . CYS A 1 95 ? 0.061 -6.385 1.286 1.00 96.62 95 CYS A CA 1
ATOM 726 C C . CYS A 1 95 ? 1.498 -6.343 0.749 1.00 96.62 95 CYS A C 1
ATOM 728 O O . CYS A 1 95 ? 1.722 -5.934 -0.392 1.00 96.62 95 CYS A O 1
ATOM 730 N N . GLU A 1 96 ? 2.463 -6.894 1.492 1.00 97.00 96 GLU A N 1
ATOM 731 C CA . GLU A 1 96 ? 3.872 -6.898 1.094 1.00 97.00 96 GLU A CA 1
ATOM 732 C C . GLU A 1 96 ? 4.099 -7.650 -0.227 1.00 97.00 96 GLU A C 1
ATOM 734 O O . GLU A 1 96 ? 4.796 -7.159 -1.121 1.00 97.00 96 GLU A O 1
ATOM 739 N N . ARG A 1 97 ? 3.482 -8.829 -0.402 1.00 96.94 97 ARG A N 1
ATOM 740 C CA . ARG A 1 97 ? 3.586 -9.589 -1.661 1.00 96.94 97 ARG A CA 1
ATOM 741 C C . ARG A 1 97 ? 3.055 -8.794 -2.851 1.00 96.94 97 ARG A C 1
ATOM 743 O O . ARG A 1 97 ? 3.666 -8.825 -3.920 1.00 96.94 97 ARG A O 1
ATOM 750 N N . VAL A 1 98 ? 1.931 -8.098 -2.684 1.00 97.19 98 VAL A N 1
ATOM 751 C CA . VAL A 1 98 ? 1.337 -7.289 -3.757 1.00 97.19 98 VAL A CA 1
ATOM 752 C C . VAL A 1 98 ? 2.194 -6.084 -4.066 1.00 97.19 98 VAL A C 1
ATOM 754 O O . VAL A 1 98 ? 2.459 -5.846 -5.239 1.00 97.19 98 VAL A O 1
ATOM 757 N N . LEU A 1 99 ? 2.654 -5.358 -3.047 1.00 97.88 99 LEU A N 1
ATOM 758 C CA . LEU A 1 99 ? 3.524 -4.203 -3.239 1.00 97.88 99 LEU A CA 1
ATOM 759 C C . LEU A 1 99 ? 4.810 -4.601 -3.953 1.00 97.88 99 LEU A C 1
ATOM 761 O O . LEU A 1 99 ? 5.213 -3.932 -4.900 1.00 97.88 99 LEU A O 1
ATOM 765 N N . ARG A 1 100 ? 5.404 -5.742 -3.590 1.00 97.69 100 ARG A N 1
ATOM 766 C CA . ARG A 1 100 ? 6.580 -6.284 -4.280 1.00 97.69 100 ARG A CA 1
ATOM 767 C C . ARG A 1 100 ? 6.304 -6.574 -5.756 1.00 97.69 100 ARG A C 1
ATOM 769 O O . ARG A 1 100 ? 7.152 -6.289 -6.595 1.00 97.69 100 ARG A O 1
ATOM 776 N N . HIS A 1 101 ? 5.133 -7.116 -6.086 1.00 97.56 101 HIS A N 1
ATOM 777 C CA . HIS A 1 101 ? 4.741 -7.378 -7.473 1.00 97.56 101 HIS A CA 1
ATOM 778 C C . HIS A 1 101 ? 4.443 -6.079 -8.241 1.00 97.56 101 HIS A C 1
ATOM 780 O O . HIS A 1 101 ? 4.963 -5.878 -9.334 1.00 97.56 101 HIS A O 1
ATOM 786 N N . ALA A 1 102 ? 3.692 -5.153 -7.643 1.00 97.69 102 ALA A N 1
ATOM 787 C CA . ALA A 1 102 ? 3.432 -3.823 -8.191 1.00 97.69 102 ALA A CA 1
ATOM 788 C C . ALA A 1 102 ? 4.737 -3.058 -8.471 1.00 97.69 102 ALA A C 1
ATOM 790 O O . ALA A 1 102 ? 4.868 -2.397 -9.503 1.00 97.69 102 ALA A O 1
ATOM 791 N N . ARG A 1 103 ? 5.735 -3.213 -7.592 1.00 97.69 103 ARG A N 1
ATOM 792 C CA . ARG A 1 103 ? 7.056 -2.594 -7.725 1.00 97.69 103 ARG A CA 1
ATOM 793 C C . ARG A 1 103 ? 7.793 -3.050 -8.981 1.00 97.69 103 ARG A C 1
ATOM 795 O O . ARG A 1 103 ? 8.463 -2.240 -9.607 1.00 97.69 103 ARG A O 1
ATOM 802 N N . GLN A 1 104 ? 7.625 -4.304 -9.399 1.00 97.06 104 GLN A N 1
ATOM 803 C CA . GLN A 1 104 ? 8.243 -4.804 -10.631 1.00 97.06 104 GLN A CA 1
ATOM 804 C C . GLN A 1 104 ? 7.727 -4.050 -11.862 1.00 97.06 104 GLN A C 1
ATOM 806 O O . GLN A 1 104 ? 8.528 -3.626 -12.692 1.00 97.06 104 GLN A O 1
ATOM 811 N N . PHE A 1 105 ? 6.412 -3.823 -11.955 1.00 96.81 105 PHE A N 1
ATOM 812 C CA . PHE A 1 105 ? 5.817 -3.034 -13.038 1.00 96.81 105 PHE A CA 1
ATOM 813 C C . PHE A 1 105 ? 6.233 -1.564 -12.972 1.00 96.81 105 PHE A C 1
ATOM 815 O O . PHE A 1 105 ? 6.561 -0.960 -13.992 1.00 96.81 105 PHE A O 1
ATOM 822 N N . TRP A 1 106 ? 6.269 -1.003 -11.765 1.00 95.94 106 TRP A N 1
ATOM 823 C CA . TRP A 1 106 ? 6.705 0.369 -11.536 1.00 95.94 106 TRP A CA 1
ATOM 824 C C . TRP A 1 106 ? 8.148 0.615 -11.975 1.00 95.94 106 TRP A C 1
ATOM 826 O O . TRP A 1 106 ? 8.442 1.574 -12.689 1.00 95.94 106 TRP A O 1
ATOM 836 N N . ASP A 1 107 ? 9.060 -0.259 -11.559 1.00 95.25 107 ASP A N 1
ATOM 837 C CA . ASP A 1 107 ? 10.470 -0.149 -11.906 1.00 95.25 107 ASP A CA 1
ATOM 838 C C . ASP A 1 107 ? 10.679 -0.424 -13.399 1.00 95.25 107 ASP A C 1
ATOM 840 O O . ASP A 1 107 ? 11.499 0.238 -14.027 1.00 95.25 107 ASP A O 1
ATOM 844 N N . ALA A 1 108 ? 9.922 -1.351 -13.999 1.00 93.69 108 ALA A N 1
ATOM 845 C CA . ALA A 1 108 ? 9.963 -1.595 -15.440 1.00 93.69 108 ALA A CA 1
ATOM 846 C C . ALA A 1 108 ? 9.510 -0.375 -16.255 1.00 93.69 108 ALA A C 1
ATOM 848 O O . ALA A 1 108 ? 10.106 -0.085 -17.286 1.00 93.69 108 ALA A O 1
ATOM 849 N N . ALA A 1 109 ? 8.500 0.360 -15.787 1.00 92.19 109 ALA A N 1
ATOM 850 C CA . ALA A 1 109 ? 8.049 1.590 -16.432 1.00 92.19 109 ALA A CA 1
ATOM 851 C C . ALA A 1 109 ? 9.054 2.744 -16.306 1.00 92.19 109 ALA A C 1
ATOM 853 O O . ALA A 1 109 ? 9.198 3.538 -17.230 1.00 92.19 109 ALA A O 1
ATOM 854 N N . ASN A 1 110 ? 9.745 2.831 -15.166 1.00 91.62 110 ASN A N 1
ATOM 855 C CA . ASN A 1 110 ? 10.722 3.886 -14.895 1.00 91.62 110 ASN A CA 1
ATOM 856 C C . ASN A 1 110 ? 12.123 3.588 -15.434 1.00 91.62 110 ASN A C 1
ATOM 858 O O . ASN A 1 110 ? 12.951 4.494 -15.540 1.00 91.62 110 ASN A O 1
ATOM 862 N N . ARG A 1 111 ? 12.404 2.338 -15.813 1.00 88.38 111 ARG A N 1
ATOM 863 C CA . ARG A 1 111 ? 13.546 2.027 -16.670 1.00 88.38 111 ARG A CA 1
ATOM 864 C C . ARG A 1 111 ? 13.252 2.597 -18.049 1.00 88.38 111 ARG A C 1
ATOM 866 O O . ARG A 1 111 ? 12.722 1.909 -18.917 1.00 88.38 111 ARG A O 1
ATOM 873 N N . LEU A 1 112 ? 13.618 3.864 -18.245 1.00 60.56 112 LEU A N 1
ATOM 874 C CA . LEU A 1 112 ? 13.787 4.399 -19.586 1.00 60.56 112 LEU A CA 1
ATOM 875 C C . LEU A 1 112 ? 14.628 3.391 -20.384 1.00 60.56 112 LEU A C 1
ATOM 877 O O . LEU A 1 112 ? 15.667 2.947 -19.876 1.00 60.56 112 LEU A O 1
ATOM 881 N N . PRO A 1 113 ? 14.244 3.036 -21.623 1.00 57.81 113 PRO A N 1
ATOM 882 C CA . PRO A 1 113 ? 15.246 2.542 -22.545 1.00 57.81 113 PRO A CA 1
ATOM 883 C C . PRO A 1 113 ? 16.318 3.631 -22.586 1.00 57.81 113 PRO A C 1
ATOM 885 O O . PRO A 1 113 ? 15.999 4.795 -22.848 1.00 57.81 113 PRO A O 1
ATOM 888 N N . ALA A 1 114 ? 17.558 3.281 -22.227 1.00 50.91 114 ALA A N 1
ATOM 889 C CA . ALA A 1 114 ? 18.686 4.190 -22.386 1.00 50.91 114 ALA A CA 1
ATOM 890 C C . ALA A 1 114 ? 18.559 4.820 -23.779 1.00 50.91 114 ALA A C 1
ATOM 892 O O . ALA A 1 114 ? 18.248 4.069 -24.713 1.00 50.91 114 ALA A O 1
ATOM 893 N N . PRO A 1 115 ? 18.692 6.155 -23.919 1.00 50.88 115 PRO A N 1
ATOM 894 C CA . PRO A 1 115 ? 18.543 6.798 -25.213 1.00 50.88 115 PRO A CA 1
ATOM 895 C C . PRO A 1 115 ? 19.401 6.007 -26.187 1.00 50.88 115 PRO A C 1
ATOM 897 O O . PRO A 1 115 ? 20.604 5.857 -25.957 1.00 50.88 115 PRO A O 1
ATOM 900 N N . ALA A 1 116 ? 18.757 5.410 -27.196 1.00 54.22 116 ALA A N 1
ATOM 901 C CA . ALA A 1 116 ? 19.477 4.793 -28.289 1.00 54.22 116 ALA A CA 1
ATOM 902 C C . ALA A 1 116 ? 20.487 5.851 -28.720 1.00 54.22 116 ALA A C 1
ATOM 904 O O . ALA A 1 116 ? 20.082 6.985 -28.997 1.00 54.22 116 ALA A O 1
ATOM 905 N N . ALA A 1 117 ? 21.780 5.522 -28.609 1.00 48.12 117 ALA A N 1
ATOM 906 C CA . ALA A 1 117 ? 22.855 6.437 -28.958 1.00 48.12 117 ALA A CA 1
ATOM 907 C C . ALA A 1 117 ? 22.458 7.126 -30.266 1.00 48.12 117 ALA A C 1
ATOM 909 O O . ALA A 1 117 ? 21.951 6.416 -31.142 1.00 48.12 117 ALA A O 1
ATOM 910 N N . PRO A 1 118 ? 22.569 8.466 -30.358 1.00 49.62 118 PRO A N 1
ATOM 911 C CA . PRO A 1 118 ? 22.062 9.215 -31.495 1.00 49.62 118 PRO A CA 1
ATOM 912 C C . PRO A 1 118 ? 22.554 8.515 -32.749 1.00 49.62 118 PRO A C 1
ATOM 914 O O . PRO A 1 118 ? 23.760 8.449 -32.991 1.00 49.62 118 PRO A O 1
ATOM 917 N N . GLY A 1 119 ? 21.607 7.900 -33.463 1.00 50.12 119 GLY A N 1
ATOM 918 C CA . GLY A 1 119 ? 21.867 7.324 -34.762 1.00 50.12 119 GLY A CA 1
ATOM 919 C C . GLY A 1 119 ? 22.506 8.443 -35.549 1.00 50.12 119 GLY A C 1
ATOM 920 O O . GLY A 1 119 ? 21.906 9.509 -35.685 1.00 50.12 119 GLY A O 1
ATOM 921 N N . THR A 1 120 ? 23.759 8.221 -35.933 1.00 45.91 120 THR A N 1
ATOM 922 C CA . THR A 1 120 ? 24.470 8.998 -36.936 1.00 45.91 120 THR A CA 1
ATOM 923 C C . THR A 1 120 ? 23.466 9.322 -38.021 1.00 45.91 120 THR A C 1
ATOM 925 O O . THR A 1 120 ? 22.997 8.420 -38.716 1.00 45.91 120 THR A O 1
ATOM 928 N N . ALA A 1 121 ? 23.055 10.590 -38.043 1.00 48.78 121 ALA A N 1
ATOM 929 C CA . ALA A 1 121 ? 22.237 11.126 -39.098 1.00 48.78 121 ALA A CA 1
ATOM 930 C C . ALA A 1 121 ? 22.954 10.785 -40.400 1.00 48.78 121 ALA A C 1
ATOM 932 O O . ALA A 1 121 ? 24.148 11.033 -40.556 1.00 48.78 121 ALA A O 1
ATOM 933 N N . ASP A 1 122 ? 22.195 10.110 -41.241 1.00 46.56 122 ASP A N 1
ATOM 934 C CA . ASP A 1 122 ? 22.485 9.777 -42.616 1.00 46.56 122 ASP A CA 1
ATOM 935 C C . ASP A 1 122 ? 22.687 11.108 -43.362 1.00 46.56 122 ASP A C 1
ATOM 937 O O . ASP A 1 122 ? 21.723 11.747 -43.783 1.00 46.56 122 ASP A O 1
ATOM 941 N N . ASP A 1 123 ? 23.933 11.585 -43.413 1.00 47.81 123 ASP A N 1
ATOM 942 C CA . ASP A 1 123 ? 24.375 12.583 -44.385 1.00 47.81 123 ASP A CA 1
ATOM 943 C C . ASP A 1 123 ? 24.734 11.818 -45.671 1.00 47.81 123 ASP A C 1
ATOM 945 O O . ASP A 1 123 ? 25.639 10.977 -45.648 1.00 47.81 123 ASP A O 1
ATOM 949 N N . PRO A 1 124 ? 24.045 12.057 -46.800 1.00 62.06 124 PRO A N 1
ATOM 950 C CA . PRO A 1 124 ? 24.401 11.459 -48.072 1.00 62.06 124 PRO A CA 1
ATOM 951 C C . PRO A 1 124 ? 25.452 12.337 -48.759 1.00 62.06 124 PRO A C 1
ATOM 953 O O . PRO A 1 124 ? 25.103 13.151 -49.608 1.00 62.06 124 PRO A O 1
ATOM 956 N N . GLU A 1 125 ? 26.738 12.184 -48.432 1.00 47.47 125 GLU A N 1
ATOM 957 C CA . GLU A 1 125 ? 27.792 12.793 -49.255 1.00 47.47 125 GLU A CA 1
ATOM 958 C C . GLU A 1 125 ? 29.118 12.005 -49.250 1.00 47.47 125 GLU A C 1
ATOM 960 O O . GLU A 1 125 ? 29.773 11.825 -48.229 1.00 47.47 125 GLU A O 1
ATOM 965 N N . ASP A 1 126 ? 29.464 11.565 -50.464 1.00 43.53 126 ASP A N 1
ATOM 966 C CA . ASP A 1 126 ? 30.722 11.033 -51.004 1.00 43.53 126 ASP A CA 1
ATOM 967 C C . ASP A 1 126 ? 31.339 9.702 -50.493 1.00 43.53 126 ASP A C 1
ATOM 969 O O . ASP A 1 126 ? 31.626 9.528 -49.309 1.00 43.53 126 ASP A O 1
ATOM 973 N N . PRO A 1 127 ? 31.644 8.745 -51.403 1.00 53.31 127 PRO A N 1
ATOM 974 C CA . PRO A 1 127 ? 32.291 7.482 -51.057 1.00 53.31 127 PRO A CA 1
ATOM 975 C C . PRO A 1 127 ? 33.812 7.643 -50.864 1.00 53.31 127 PRO A C 1
ATOM 977 O O . PRO A 1 127 ? 34.514 7.990 -51.819 1.00 53.31 127 PRO A O 1
ATOM 980 N N . PRO A 1 128 ? 34.392 7.284 -49.702 1.00 45.94 128 PRO A N 1
ATOM 981 C CA . PRO A 1 128 ? 35.821 7.051 -49.619 1.00 45.94 128 PRO A CA 1
ATOM 982 C C . PRO A 1 128 ? 36.154 5.623 -50.069 1.00 45.94 128 PRO A C 1
ATOM 984 O O . PRO A 1 128 ? 35.522 4.645 -49.676 1.00 45.94 128 PRO A O 1
ATOM 987 N N . ALA A 1 129 ? 37.169 5.563 -50.928 1.00 48.91 129 ALA A N 1
ATOM 988 C CA . ALA A 1 129 ? 37.988 4.430 -51.340 1.00 48.91 129 ALA A CA 1
ATOM 989 C C . ALA A 1 129 ? 37.710 3.067 -50.672 1.00 48.91 129 ALA A C 1
ATOM 991 O O . ALA A 1 129 ? 37.867 2.879 -49.467 1.00 48.91 129 ALA A O 1
ATOM 992 N N . VAL A 1 130 ? 37.429 2.089 -51.536 1.00 46.31 130 VAL A N 1
ATOM 993 C CA . VAL A 1 130 ? 37.503 0.647 -51.286 1.00 46.31 130 VAL A CA 1
ATOM 994 C C . VAL A 1 130 ? 38.785 0.316 -50.514 1.00 46.31 130 VAL A C 1
ATOM 996 O O . VAL A 1 130 ? 39.881 0.335 -51.074 1.00 46.31 130 VAL A O 1
ATOM 999 N N . LEU A 1 131 ? 38.646 -0.002 -49.227 1.00 49.66 131 LEU A N 1
ATOM 1000 C CA . LEU A 1 131 ? 39.661 -0.738 -48.487 1.00 49.66 131 LEU A CA 1
ATOM 1001 C C . LEU A 1 131 ? 39.476 -2.221 -48.801 1.00 49.66 131 LEU A C 1
ATOM 1003 O O . LEU A 1 131 ? 38.429 -2.810 -48.536 1.00 49.66 131 LEU A O 1
ATOM 1007 N N . ASP A 1 132 ? 40.511 -2.782 -49.412 1.00 49.66 132 ASP A N 1
ATOM 1008 C CA . ASP A 1 132 ? 40.659 -4.184 -49.777 1.00 49.66 132 ASP A CA 1
ATOM 1009 C C . ASP A 1 132 ? 40.547 -5.086 -48.522 1.00 49.66 132 ASP A C 1
ATOM 1011 O O .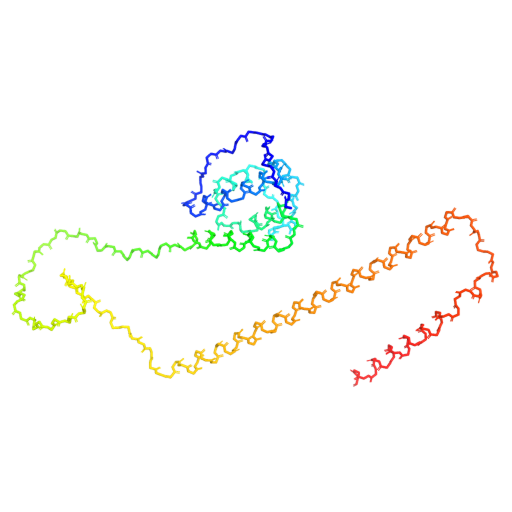 ASP A 1 132 ? 41.382 -4.981 -47.617 1.00 49.66 132 ASP A O 1
ATOM 1015 N N . PRO A 1 133 ? 39.532 -5.965 -48.409 1.00 48.88 133 PRO A N 1
ATOM 1016 C CA . PRO A 1 133 ? 39.326 -6.810 -47.229 1.00 48.88 133 PRO A CA 1
ATOM 1017 C C . PRO A 1 133 ? 40.228 -8.059 -47.187 1.00 48.88 133 PRO A C 1
ATOM 1019 O O . PRO A 1 133 ? 40.011 -8.952 -46.369 1.00 48.88 133 PRO A O 1
ATOM 1022 N N . SER A 1 134 ? 41.255 -8.149 -48.035 1.00 51.00 134 SER A N 1
ATOM 1023 C CA . SER A 1 134 ? 42.039 -9.380 -48.226 1.00 51.00 134 SER A CA 1
ATOM 1024 C C . SER A 1 134 ? 43.212 -9.584 -47.247 1.00 51.00 134 SER A C 1
ATOM 1026 O O . SER A 1 134 ? 44.011 -10.493 -47.455 1.00 51.00 134 SER A O 1
ATOM 1028 N N . ALA A 1 135 ? 43.348 -8.780 -46.183 1.00 48.25 135 ALA A N 1
ATOM 1029 C CA . ALA A 1 135 ? 44.561 -8.761 -45.344 1.00 48.25 135 ALA A CA 1
ATOM 1030 C C . ALA A 1 135 ? 44.362 -8.993 -43.829 1.00 48.25 135 ALA A C 1
ATOM 1032 O O . ALA A 1 135 ? 45.252 -8.663 -43.047 1.00 48.25 135 ALA A O 1
ATOM 1033 N N . LEU A 1 136 ? 43.241 -9.570 -43.380 1.00 48.97 136 LEU A N 1
ATOM 1034 C CA . LEU A 1 136 ? 43.081 -9.970 -41.973 1.00 48.97 136 LEU A CA 1
ATOM 1035 C C . LEU A 1 136 ? 43.038 -11.492 -41.837 1.00 48.97 136 LEU A C 1
ATOM 1037 O O . LEU A 1 136 ? 42.034 -12.141 -42.124 1.00 48.97 136 LEU A O 1
ATOM 1041 N N . ASP A 1 137 ? 44.174 -12.027 -41.388 1.00 46.34 137 ASP A N 1
ATOM 1042 C CA . ASP A 1 137 ? 44.404 -13.429 -41.063 1.00 46.34 137 ASP A CA 1
ATOM 1043 C C . ASP A 1 137 ? 43.263 -14.019 -40.226 1.00 46.34 137 ASP A C 1
ATOM 1045 O O . ASP A 1 137 ? 43.002 -13.637 -39.080 1.00 46.34 137 ASP A O 1
ATOM 1049 N N . GLY A 1 138 ? 42.597 -15.006 -40.822 1.00 46.25 138 GLY A N 1
ATOM 1050 C CA . GLY A 1 138 ? 41.544 -15.786 -40.202 1.00 46.25 138 GLY A CA 1
ATOM 1051 C C . GLY A 1 138 ? 42.069 -16.615 -39.035 1.00 46.25 138 GLY A C 1
ATOM 1052 O O . GLY A 1 138 ? 42.689 -17.662 -39.217 1.00 46.25 138 GLY A O 1
ATOM 1053 N N . ARG A 1 139 ? 41.735 -16.202 -37.812 1.00 45.88 139 ARG A N 1
ATOM 1054 C CA . ARG A 1 139 ? 41.679 -17.106 -36.657 1.00 45.88 139 ARG A CA 1
ATOM 1055 C C . ARG A 1 139 ? 40.232 -17.502 -36.398 1.00 45.88 139 ARG A C 1
ATOM 1057 O O . ARG A 1 139 ? 39.501 -16.843 -35.667 1.00 45.88 139 ARG A O 1
ATOM 1064 N N . THR A 1 140 ? 39.835 -18.611 -37.010 1.00 47.25 140 THR A N 1
ATOM 1065 C CA . THR A 1 140 ? 38.542 -19.262 -36.791 1.00 47.25 140 THR A CA 1
ATOM 1066 C C . THR A 1 140 ? 38.524 -19.918 -35.408 1.00 47.25 140 THR A C 1
ATOM 1068 O O . THR A 1 140 ? 39.188 -20.928 -35.179 1.00 47.25 140 THR A O 1
ATOM 1071 N N . LEU A 1 141 ? 37.759 -19.354 -34.472 1.00 45.81 141 LEU A N 1
ATOM 1072 C CA . LEU A 1 141 ? 37.460 -19.977 -33.180 1.00 45.81 141 LEU A CA 1
ATOM 1073 C C . LEU A 1 141 ? 36.277 -20.938 -33.360 1.00 45.81 141 LEU A C 1
ATOM 1075 O O . LEU A 1 141 ? 35.120 -20.529 -33.404 1.00 45.81 141 LEU A O 1
ATOM 1079 N N . ALA A 1 142 ? 36.574 -22.230 -33.505 1.00 44.94 142 ALA A N 1
ATOM 1080 C CA . ALA A 1 142 ? 35.559 -23.274 -33.586 1.00 44.94 142 ALA A CA 1
ATOM 1081 C C . ALA A 1 142 ? 34.989 -23.575 -32.189 1.00 44.94 142 ALA A C 1
ATOM 1083 O O . ALA A 1 142 ? 35.544 -24.372 -31.432 1.00 44.94 142 ALA A O 1
ATOM 1084 N N . ILE A 1 143 ? 33.863 -22.950 -31.847 1.00 52.25 143 ILE A N 1
ATOM 1085 C CA . ILE A 1 143 ? 33.025 -23.368 -30.718 1.00 52.25 143 ILE A CA 1
ATOM 1086 C C . ILE A 1 143 ? 32.088 -24.464 -31.244 1.00 52.25 143 ILE A C 1
ATOM 1088 O O . ILE A 1 143 ? 31.398 -24.272 -32.245 1.00 52.25 143 ILE A O 1
ATOM 1092 N N . ARG A 1 144 ? 32.101 -25.648 -30.616 1.00 41.94 144 ARG A N 1
ATOM 1093 C CA . ARG A 1 144 ? 31.296 -26.804 -31.054 1.00 41.94 144 ARG A CA 1
ATOM 1094 C C . ARG A 1 144 ? 29.813 -26.412 -31.208 1.00 41.94 144 ARG A C 1
ATOM 1096 O O . ARG A 1 144 ? 29.181 -26.021 -30.234 1.00 41.94 144 ARG A O 1
ATOM 1103 N N . ASN A 1 145 ? 29.290 -26.613 -32.423 1.00 48.41 145 ASN A N 1
ATOM 1104 C CA . ASN A 1 145 ? 27.888 -26.512 -32.867 1.00 48.41 145 ASN A CA 1
ATOM 1105 C C . ASN A 1 145 ? 27.269 -25.124 -33.142 1.00 48.41 145 ASN A C 1
ATOM 1107 O O . ASN A 1 145 ? 26.046 -25.037 -33.233 1.00 48.41 145 ASN A O 1
ATOM 1111 N N . ALA A 1 146 ? 28.048 -24.067 -33.394 1.00 48.47 146 ALA A N 1
ATOM 1112 C CA . ALA A 1 146 ? 27.496 -22.867 -34.039 1.00 48.47 146 ALA A CA 1
ATOM 1113 C C . ALA A 1 146 ? 28.531 -22.160 -34.927 1.00 48.47 146 ALA A C 1
ATOM 1115 O O . ALA A 1 146 ? 29.585 -21.745 -34.451 1.00 48.47 146 ALA A O 1
ATOM 1116 N N . THR A 1 147 ? 28.222 -22.006 -36.217 1.00 55.47 147 THR A N 1
ATOM 1117 C CA . THR A 1 147 ? 29.026 -21.212 -37.156 1.00 55.47 147 THR A CA 1
ATOM 1118 C C . THR A 1 147 ? 28.385 -19.836 -37.285 1.00 55.47 147 THR A C 1
ATOM 1120 O O . THR A 1 147 ? 27.314 -19.700 -37.870 1.00 55.47 147 THR A O 1
ATOM 1123 N N . PHE A 1 148 ? 29.017 -18.815 -36.709 1.00 51.44 148 PHE A N 1
ATOM 1124 C CA . PHE A 1 148 ? 28.590 -17.428 -36.876 1.00 51.44 148 PHE A CA 1
ATOM 1125 C C . PHE A 1 148 ? 29.336 -16.812 -38.061 1.00 51.44 148 PHE A C 1
ATOM 1127 O O . PHE A 1 148 ? 30.565 -16.781 -38.077 1.00 51.44 148 PHE A O 1
ATOM 1134 N N . HIS A 1 149 ? 28.592 -16.321 -39.050 1.00 44.34 149 HIS A N 1
ATOM 1135 C CA . HIS A 1 149 ? 29.128 -15.555 -40.173 1.00 44.34 149 HIS A CA 1
ATOM 1136 C C . HIS A 1 149 ? 28.754 -14.082 -39.974 1.00 44.34 149 HIS A C 1
ATOM 1138 O O . HIS A 1 149 ? 27.614 -13.690 -40.203 1.00 44.34 149 HIS A O 1
ATOM 1144 N N . GLY A 1 150 ? 29.701 -13.283 -39.486 1.00 51.44 150 GLY A N 1
ATOM 1145 C CA . GLY A 1 150 ? 29.545 -11.846 -39.252 1.00 51.44 150 GLY A CA 1
ATOM 1146 C C . GLY A 1 150 ? 30.709 -11.280 -38.428 1.00 51.44 150 GLY A C 1
ATOM 1147 O O . GLY A 1 150 ? 31.437 -12.060 -37.808 1.00 51.44 150 GLY A O 1
ATOM 1148 N N . PRO A 1 151 ? 30.921 -9.950 -38.420 1.00 50.72 151 PRO A N 1
ATOM 1149 C CA . PRO A 1 151 ? 31.948 -9.320 -37.597 1.00 50.72 151 PRO A CA 1
ATOM 1150 C C . PRO A 1 151 ? 31.623 -9.543 -36.115 1.00 50.72 151 PRO A C 1
ATOM 1152 O O . PRO A 1 151 ? 30.691 -8.963 -35.560 1.00 50.72 151 PRO A O 1
ATOM 1155 N N . VAL A 1 152 ? 32.379 -10.430 -35.468 1.00 55.94 152 VAL A N 1
ATOM 1156 C CA . VAL A 1 152 ? 32.257 -10.672 -34.031 1.00 55.94 152 VAL A CA 1
ATOM 1157 C C . VAL A 1 152 ? 32.995 -9.551 -33.309 1.00 55.94 152 VAL A C 1
ATOM 1159 O O . VAL A 1 152 ? 34.221 -9.563 -33.204 1.00 55.94 152 VAL A O 1
ATOM 1162 N N . HIS A 1 153 ? 32.250 -8.576 -32.793 1.00 44.75 153 HIS A N 1
ATOM 1163 C CA . HIS A 1 153 ? 32.785 -7.617 -31.834 1.00 44.75 153 HIS A CA 1
ATOM 1164 C C . HIS A 1 153 ? 32.998 -8.333 -30.499 1.00 44.75 153 HIS A C 1
ATOM 1166 O O . HIS A 1 153 ? 32.088 -8.438 -29.678 1.00 44.75 153 HIS A O 1
ATOM 1172 N N . ILE A 1 154 ? 34.204 -8.861 -30.284 1.00 54.09 154 ILE A N 1
ATOM 1173 C CA . ILE A 1 154 ? 34.611 -9.336 -28.963 1.00 54.09 154 ILE A CA 1
ATOM 1174 C C . ILE A 1 154 ? 34.827 -8.086 -28.113 1.00 54.09 154 ILE A C 1
ATOM 1176 O O . ILE A 1 154 ? 35.879 -7.452 -28.168 1.00 54.09 154 ILE A O 1
ATOM 1180 N N . THR A 1 155 ? 33.812 -7.698 -27.345 1.00 52.00 155 THR A N 1
ATOM 1181 C CA . THR A 1 155 ? 34.000 -6.733 -26.266 1.00 52.00 155 THR A CA 1
ATOM 1182 C C . THR A 1 155 ? 34.871 -7.418 -25.227 1.00 52.00 155 THR A C 1
ATOM 1184 O O . THR A 1 155 ? 34.407 -8.281 -24.480 1.00 52.00 155 THR A O 1
ATOM 1187 N N . THR A 1 156 ? 36.160 -7.092 -25.223 1.00 47.84 156 THR A N 1
ATOM 1188 C CA . THR A 1 156 ? 37.076 -7.480 -24.156 1.00 47.84 156 THR A CA 1
ATOM 1189 C C . THR A 1 156 ? 36.528 -6.871 -22.873 1.00 47.84 156 THR A C 1
ATOM 1191 O O . THR A 1 156 ? 36.752 -5.692 -22.606 1.00 47.84 156 THR A O 1
ATOM 1194 N N . ASN A 1 157 ? 35.744 -7.644 -22.115 1.00 44.59 157 ASN A N 1
ATOM 1195 C CA . ASN A 1 157 ? 35.283 -7.243 -20.794 1.00 44.59 157 ASN A CA 1
ATOM 1196 C C . ASN A 1 157 ? 36.536 -7.017 -19.954 1.00 44.59 157 ASN A C 1
ATOM 1198 O O . ASN A 1 157 ? 37.188 -7.965 -19.515 1.00 44.59 157 ASN A O 1
ATOM 1202 N N . HIS A 1 158 ? 36.902 -5.746 -19.811 1.00 51.75 158 HIS A N 1
ATOM 1203 C CA . HIS A 1 158 ? 37.916 -5.281 -18.887 1.00 51.75 158 HIS A CA 1
ATOM 1204 C C . HIS A 1 158 ? 37.388 -5.590 -17.488 1.00 51.75 158 HIS A C 1
ATOM 1206 O O . HIS A 1 158 ? 36.647 -4.809 -16.895 1.00 51.75 158 HIS A O 1
ATOM 1212 N N . TYR A 1 159 ? 37.705 -6.783 -16.989 1.00 53.78 159 TYR A N 1
ATOM 1213 C CA . TYR A 1 159 ? 37.581 -7.054 -15.571 1.00 53.78 159 TYR A CA 1
ATOM 1214 C C . TYR A 1 159 ? 38.610 -6.167 -14.867 1.00 53.78 159 TYR A C 1
ATOM 1216 O O . TYR A 1 159 ? 39.782 -6.181 -15.263 1.00 53.78 159 TYR A O 1
ATOM 1224 N N . PRO A 1 160 ? 38.191 -5.350 -13.886 1.00 56.28 160 PRO A N 1
ATOM 1225 C CA . PRO A 1 160 ? 39.127 -4.545 -13.124 1.00 56.28 160 PRO A CA 1
ATOM 1226 C C . PRO A 1 160 ? 40.194 -5.453 -12.485 1.00 56.28 160 PRO A C 1
ATOM 1228 O O . PRO A 1 160 ? 39.912 -6.611 -12.162 1.00 56.28 160 PRO A O 1
ATOM 1231 N N . PRO A 1 161 ? 41.440 -4.970 -12.352 1.00 57.88 161 PRO A N 1
ATOM 1232 C CA . PRO A 1 161 ? 42.521 -5.748 -11.764 1.00 57.88 161 PRO A CA 1
ATOM 1233 C C . PRO A 1 161 ? 42.176 -6.125 -10.316 1.00 57.88 161 PRO A C 1
ATOM 1235 O O . PRO A 1 161 ? 41.514 -5.360 -9.620 1.00 57.88 161 PRO A O 1
ATOM 1238 N N . ALA A 1 162 ? 42.681 -7.277 -9.863 1.00 58.84 162 ALA A N 1
ATOM 1239 C CA . ALA A 1 162 ? 42.385 -7.984 -8.604 1.00 58.84 162 ALA A CA 1
ATOM 1240 C C . ALA A 1 162 ? 42.456 -7.179 -7.277 1.00 58.84 162 ALA A C 1
ATOM 1242 O O . ALA A 1 162 ? 42.233 -7.740 -6.208 1.00 58.84 162 ALA A O 1
ATOM 1243 N N . GLY A 1 163 ? 42.740 -5.874 -7.311 1.00 59.19 163 GLY A N 1
ATOM 1244 C CA . GLY A 1 163 ? 42.554 -4.959 -6.182 1.00 59.19 163 GLY A CA 1
ATOM 1245 C C . GLY A 1 163 ? 41.085 -4.619 -5.885 1.00 59.19 163 GLY A C 1
ATOM 1246 O O . GLY A 1 163 ? 40.775 -4.276 -4.750 1.00 59.19 163 GLY A O 1
ATOM 1247 N N . SER A 1 164 ? 40.167 -4.773 -6.850 1.00 63.59 164 SER A N 1
ATOM 1248 C CA . SER A 1 164 ? 38.726 -4.529 -6.645 1.00 63.59 164 SER A CA 1
ATOM 1249 C C . SER A 1 164 ? 38.013 -5.623 -5.841 1.00 63.59 164 SER A C 1
ATOM 1251 O O . SER A 1 164 ? 36.930 -5.390 -5.312 1.00 63.59 164 SER A O 1
ATOM 1253 N N . ASP A 1 165 ? 38.594 -6.820 -5.723 1.00 75.06 165 ASP A N 1
ATOM 1254 C CA . ASP A 1 165 ? 37.939 -7.945 -5.041 1.00 75.06 165 ASP A CA 1
ATOM 1255 C C . ASP A 1 165 ? 37.885 -7.757 -3.520 1.00 75.06 165 ASP A C 1
ATOM 1257 O O . ASP A 1 165 ? 36.931 -8.203 -2.875 1.00 75.06 165 ASP A O 1
ATOM 1261 N N . HIS A 1 166 ? 38.868 -7.062 -2.939 1.00 81.88 166 HIS A N 1
ATOM 1262 C CA . HIS A 1 166 ? 38.865 -6.754 -1.509 1.00 81.88 166 HIS A CA 1
ATOM 1263 C C . HIS A 1 166 ? 37.777 -5.731 -1.166 1.00 81.88 166 HIS A C 1
ATOM 1265 O O . HIS A 1 166 ? 36.984 -5.975 -0.262 1.00 81.88 166 HIS A O 1
ATOM 1271 N N . GLU A 1 167 ? 37.660 -4.663 -1.960 1.00 84.50 167 GLU A N 1
ATOM 1272 C CA . GLU A 1 167 ? 36.620 -3.636 -1.804 1.00 84.50 167 GLU A CA 1
ATOM 1273 C C . GLU A 1 167 ? 35.212 -4.219 -2.010 1.00 84.50 167 GLU A C 1
ATOM 1275 O O . GLU A 1 167 ? 34.295 -3.950 -1.236 1.00 84.50 167 GLU A O 1
ATOM 1280 N N . ILE A 1 168 ? 35.036 -5.108 -2.996 1.00 84.50 168 ILE A N 1
ATOM 1281 C CA . ILE A 1 168 ? 33.767 -5.825 -3.198 1.00 84.50 168 ILE A CA 1
ATOM 1282 C C . ILE A 1 168 ? 33.442 -6.724 -1.998 1.00 84.50 168 ILE A C 1
ATOM 1284 O O . ILE A 1 168 ? 32.274 -6.848 -1.621 1.00 84.50 168 ILE A O 1
ATOM 1288 N N . THR A 1 169 ? 34.444 -7.375 -1.408 1.00 89.56 169 THR A N 1
ATOM 1289 C CA . THR A 1 169 ? 34.246 -8.239 -0.236 1.00 89.56 169 THR A CA 1
ATOM 1290 C C . THR A 1 169 ? 33.867 -7.416 0.992 1.00 89.56 169 THR A C 1
ATOM 1292 O O . THR A 1 169 ? 32.899 -7.760 1.667 1.00 89.56 169 THR A O 1
ATOM 1295 N N . GLU A 1 170 ? 34.544 -6.291 1.219 1.00 92.25 170 GLU A N 1
ATOM 1296 C CA . GLU A 1 170 ? 34.245 -5.365 2.310 1.00 92.25 170 GLU A CA 1
ATOM 1297 C C . GLU A 1 170 ? 32.830 -4.780 2.180 1.00 92.25 170 GLU A C 1
ATOM 1299 O O . GLU A 1 170 ? 32.041 -4.841 3.122 1.00 92.25 170 GLU A O 1
ATOM 1304 N N . LEU A 1 171 ? 32.445 -4.306 0.990 1.00 91.75 171 LEU A N 1
ATOM 1305 C CA . LEU A 1 171 ? 31.090 -3.800 0.742 1.00 91.75 171 LEU A CA 1
ATOM 1306 C C . LEU A 1 171 ? 30.016 -4.876 0.953 1.00 91.75 171 LEU A C 1
ATOM 1308 O O . LEU A 1 171 ? 28.926 -4.584 1.451 1.00 91.75 171 LEU A O 1
ATOM 1312 N N . ARG A 1 172 ? 30.301 -6.133 0.594 1.00 93.38 172 ARG A N 1
ATOM 1313 C CA . ARG A 1 172 ? 29.390 -7.260 0.852 1.00 93.38 172 ARG A CA 1
ATOM 1314 C C . ARG A 1 172 ? 29.232 -7.528 2.344 1.00 93.38 172 ARG A C 1
ATOM 1316 O O . ARG A 1 172 ? 28.107 -7.758 2.785 1.00 93.38 172 ARG A O 1
ATOM 1323 N N . GLU A 1 173 ? 30.319 -7.492 3.104 1.00 96.62 173 GLU A N 1
ATOM 1324 C CA . GLU A 1 173 ? 30.291 -7.662 4.558 1.00 96.62 173 GLU A CA 1
ATOM 1325 C C . GLU A 1 173 ? 29.505 -6.528 5.227 1.00 96.62 173 GLU A C 1
ATOM 1327 O O . GLU A 1 173 ? 28.564 -6.793 5.976 1.00 96.62 173 GLU A O 1
ATOM 1332 N N . GLN A 1 174 ? 29.773 -5.277 4.841 1.00 95.88 174 GLN A N 1
ATOM 1333 C CA . GLN A 1 174 ? 29.022 -4.109 5.307 1.00 95.88 174 GLN A CA 1
ATOM 1334 C C . GLN A 1 174 ? 27.517 -4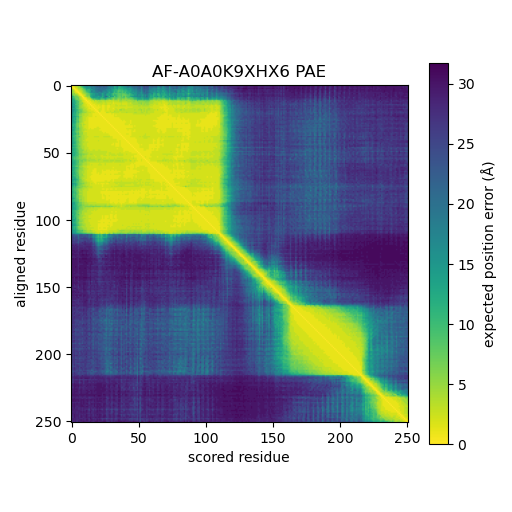.228 5.010 1.00 95.88 174 GLN A C 1
ATOM 1336 O O . GLN A 1 174 ? 26.685 -3.893 5.857 1.00 95.88 174 GLN A O 1
ATOM 1341 N N . LEU A 1 175 ? 27.138 -4.735 3.831 1.00 96.12 175 LEU A N 1
ATOM 1342 C CA . LEU A 1 175 ? 25.733 -4.926 3.458 1.00 96.12 175 LEU A CA 1
ATOM 1343 C C . LEU A 1 175 ? 25.055 -6.023 4.291 1.00 96.12 175 LEU A C 1
ATOM 1345 O O . LEU A 1 175 ? 23.895 -5.871 4.687 1.00 96.12 175 LEU A O 1
ATOM 1349 N N . LEU A 1 176 ? 25.760 -7.120 4.578 1.00 96.38 176 LEU A N 1
ATOM 1350 C CA . LEU A 1 176 ? 25.252 -8.188 5.442 1.00 96.38 176 LEU A CA 1
ATOM 1351 C C . LEU A 1 176 ? 25.066 -7.700 6.883 1.00 96.38 176 LEU A C 1
ATOM 1353 O O . LEU A 1 176 ? 24.019 -7.965 7.483 1.00 96.38 176 LEU A O 1
ATOM 1357 N N . ASP A 1 177 ? 26.012 -6.921 7.400 1.00 96.88 177 ASP A N 1
ATOM 1358 C CA . ASP A 1 177 ? 25.921 -6.303 8.722 1.00 96.88 177 ASP A CA 1
ATOM 1359 C C . ASP A 1 177 ? 24.772 -5.299 8.810 1.00 96.88 177 ASP A C 1
ATOM 1361 O O . ASP A 1 177 ? 23.979 -5.332 9.757 1.00 96.88 177 ASP A O 1
ATOM 1365 N N . ALA A 1 178 ? 24.613 -4.440 7.800 1.00 93.69 178 ALA A N 1
ATOM 1366 C CA . ALA A 1 178 ? 23.490 -3.512 7.725 1.00 93.69 178 ALA A CA 1
ATOM 1367 C C . ALA A 1 178 ? 22.146 -4.260 7.718 1.00 93.69 178 ALA A C 1
ATOM 1369 O O . ALA A 1 178 ? 21.220 -3.900 8.450 1.00 93.69 178 ALA A O 1
ATOM 1370 N N . ARG A 1 179 ? 22.046 -5.355 6.954 1.00 96.88 179 ARG A N 1
ATOM 1371 C CA . ARG A 1 179 ? 20.844 -6.199 6.907 1.00 96.88 179 ARG A CA 1
ATOM 1372 C C . ARG A 1 179 ? 20.547 -6.864 8.252 1.00 96.88 179 ARG A C 1
ATOM 1374 O O . ARG A 1 179 ? 19.381 -6.941 8.654 1.00 96.88 179 ARG A O 1
ATOM 1381 N N . ARG A 1 180 ? 21.579 -7.329 8.960 1.00 97.31 180 ARG A N 1
ATOM 1382 C CA . ARG A 1 180 ? 21.436 -7.891 10.308 1.00 97.31 180 ARG A CA 1
ATOM 1383 C C . ARG A 1 180 ? 20.901 -6.842 11.283 1.00 97.31 180 ARG A C 1
ATOM 1385 O O . ARG A 1 180 ? 19.899 -7.101 11.946 1.00 97.31 180 ARG A O 1
ATOM 1392 N N . ARG A 1 181 ? 21.489 -5.640 11.294 1.00 97.44 181 ARG A N 1
ATOM 1393 C CA . ARG A 1 181 ? 21.042 -4.519 12.143 1.00 97.44 181 ARG A CA 1
ATOM 1394 C C . ARG A 1 181 ? 19.585 -4.135 11.878 1.00 97.44 181 ARG A C 1
ATOM 1396 O O . ARG A 1 181 ? 18.833 -3.922 12.823 1.00 97.44 181 ARG A O 1
ATOM 1403 N N . LEU A 1 182 ? 19.162 -4.102 10.612 1.00 96.44 182 LEU A N 1
ATOM 1404 C CA . LEU A 1 182 ? 17.760 -3.849 10.254 1.00 96.44 182 LEU A CA 1
ATOM 1405 C C . LEU A 1 182 ? 16.818 -4.933 10.792 1.00 96.44 182 LEU A C 1
ATOM 1407 O O . LEU A 1 182 ? 15.752 -4.620 11.314 1.00 96.44 182 LEU A O 1
ATOM 1411 N N . THR A 1 183 ? 17.219 -6.202 10.715 1.00 94.12 183 THR A N 1
ATOM 1412 C CA . THR A 1 183 ? 16.411 -7.322 11.224 1.00 94.12 183 THR A CA 1
ATOM 1413 C C . THR A 1 183 ? 16.266 -7.262 12.750 1.00 94.12 183 THR A C 1
ATOM 1415 O O . THR A 1 183 ? 15.175 -7.464 13.287 1.00 94.12 183 THR A O 1
ATOM 1418 N N . GLU A 1 184 ? 17.346 -6.926 13.457 1.00 96.94 184 GLU A N 1
ATOM 1419 C CA . GLU A 1 184 ? 17.332 -6.721 14.910 1.00 96.94 184 GLU A CA 1
ATOM 1420 C C . GLU A 1 184 ? 16.441 -5.529 15.302 1.00 96.94 184 GLU A C 1
ATOM 1422 O O . GLU A 1 184 ? 15.625 -5.646 16.218 1.00 96.94 184 GLU A O 1
ATOM 1427 N N . ALA A 1 185 ? 16.519 -4.412 14.572 1.00 95.44 185 ALA A N 1
ATOM 1428 C CA . ALA A 1 185 ? 15.671 -3.243 14.803 1.00 95.44 185 ALA A CA 1
ATOM 1429 C C . ALA A 1 185 ? 14.176 -3.547 14.590 1.00 95.44 185 ALA A C 1
ATOM 1431 O O . ALA A 1 185 ? 13.351 -3.181 15.427 1.00 95.44 185 ALA A O 1
ATOM 1432 N N . LEU A 1 186 ? 13.823 -4.269 13.519 1.00 94.56 186 LEU A N 1
ATOM 1433 C CA . LEU A 1 186 ? 12.442 -4.698 13.264 1.00 94.56 186 LEU A CA 1
ATOM 1434 C C . LEU A 1 186 ? 11.919 -5.635 14.358 1.00 94.56 186 LEU A C 1
ATOM 1436 O O . LEU A 1 186 ? 10.757 -5.543 14.753 1.00 94.56 186 LEU A O 1
ATOM 1440 N N . THR A 1 187 ? 12.775 -6.514 14.879 1.00 94.44 187 THR A N 1
ATOM 1441 C CA . THR A 1 187 ? 12.409 -7.409 15.984 1.00 94.44 187 THR A CA 1
ATOM 1442 C C . THR A 1 187 ? 12.082 -6.614 17.249 1.00 94.44 187 THR A C 1
ATOM 1444 O O . THR A 1 187 ? 11.031 -6.846 17.845 1.00 94.44 187 THR A O 1
ATOM 1447 N N . ARG A 1 188 ? 12.913 -5.621 17.601 1.00 97.06 188 ARG A N 1
ATOM 1448 C CA . ARG A 1 188 ? 12.668 -4.725 18.748 1.00 97.06 188 ARG A CA 1
ATOM 1449 C C . ARG A 1 188 ? 11.391 -3.901 18.589 1.00 97.06 188 ARG A C 1
ATOM 1451 O O . ARG A 1 188 ? 10.628 -3.764 19.537 1.00 97.06 188 ARG A O 1
ATOM 1458 N N . LEU A 1 189 ? 11.131 -3.378 17.390 1.00 97.00 189 LEU A N 1
ATOM 1459 C CA . LEU A 1 189 ? 9.913 -2.614 17.110 1.00 97.00 189 LEU A CA 1
ATOM 1460 C C . LEU A 1 189 ? 8.655 -3.481 17.264 1.00 97.00 189 LEU A C 1
ATOM 1462 O O . LEU A 1 189 ? 7.670 -3.052 17.862 1.00 97.00 189 LEU A O 1
ATOM 1466 N N . ASN A 1 190 ? 8.701 -4.727 16.788 1.00 90.44 190 ASN A N 1
ATOM 1467 C CA . ASN A 1 190 ? 7.603 -5.676 16.963 1.00 90.44 190 ASN A CA 1
ATOM 1468 C C . ASN A 1 190 ? 7.382 -6.064 18.431 1.00 90.44 190 ASN A C 1
ATOM 1470 O O . ASN A 1 190 ? 6.240 -6.254 18.844 1.00 90.44 190 ASN A O 1
ATOM 1474 N N . GLU A 1 191 ? 8.446 -6.188 19.221 1.00 95.38 191 GLU A N 1
ATOM 1475 C CA . GLU A 1 191 ? 8.354 -6.431 20.662 1.00 95.38 191 GLU A CA 1
ATOM 1476 C C . GLU A 1 191 ? 7.695 -5.251 21.386 1.00 95.38 191 GLU A C 1
ATOM 1478 O O . GLU A 1 191 ? 6.676 -5.445 22.049 1.00 95.38 191 GLU A O 1
ATOM 1483 N N . ALA A 1 192 ? 8.152 -4.023 21.126 1.00 95.25 192 ALA A N 1
ATOM 1484 C CA . ALA A 1 192 ? 7.548 -2.809 21.674 1.00 95.25 192 ALA A CA 1
ATOM 1485 C C . ALA A 1 192 ? 6.058 -2.666 21.299 1.00 95.25 192 ALA A C 1
ATOM 1487 O O . ALA A 1 192 ? 5.226 -2.301 22.131 1.00 95.25 192 ALA A O 1
ATOM 1488 N N . HIS A 1 193 ? 5.676 -3.009 20.064 1.00 95.50 193 HIS A N 1
ATOM 1489 C CA . HIS A 1 193 ? 4.266 -3.032 19.661 1.00 95.50 193 HIS A CA 1
ATOM 1490 C C . HIS A 1 193 ? 3.435 -4.062 20.439 1.00 95.50 193 HIS A C 1
ATOM 1492 O O . HIS A 1 193 ? 2.280 -3.783 20.773 1.00 95.50 193 HIS A O 1
ATOM 1498 N N . ARG A 1 194 ? 3.989 -5.241 20.752 1.00 94.62 194 ARG A N 1
ATOM 1499 C CA . ARG A 1 194 ? 3.289 -6.242 21.576 1.00 94.62 194 ARG A CA 1
ATOM 1500 C C . ARG A 1 194 ? 3.114 -5.763 23.013 1.00 94.62 194 ARG A C 1
ATOM 1502 O O . ARG A 1 194 ? 2.036 -5.961 23.570 1.00 94.62 194 ARG A O 1
ATOM 1509 N N . GLU A 1 195 ? 4.120 -5.105 23.581 1.00 95.88 195 GLU A N 1
ATOM 1510 C CA . GLU A 1 195 ? 4.037 -4.508 24.918 1.00 95.88 195 GLU A CA 1
ATOM 1511 C C . GLU A 1 195 ? 2.968 -3.411 24.977 1.00 95.88 195 GLU A C 1
ATOM 1513 O O . GLU A 1 195 ? 2.090 -3.453 25.839 1.00 95.88 195 GLU A O 1
ATOM 1518 N N . LEU A 1 196 ? 2.951 -2.489 24.008 1.00 96.25 196 LEU A N 1
ATOM 1519 C CA . LEU A 1 196 ? 1.911 -1.458 23.896 1.00 96.25 196 LEU A CA 1
ATOM 1520 C C . LEU A 1 196 ? 0.506 -2.052 23.719 1.00 96.25 196 LEU A C 1
ATOM 1522 O O . LEU A 1 196 ? -0.468 -1.550 24.280 1.00 96.25 196 LEU A O 1
ATOM 1526 N N . ALA A 1 197 ? 0.376 -3.139 22.956 1.00 89.56 197 ALA A N 1
ATOM 1527 C CA . ALA A 1 197 ? -0.899 -3.834 22.817 1.00 89.56 197 ALA A CA 1
ATOM 1528 C C . ALA A 1 197 ? -1.338 -4.505 24.131 1.00 89.56 197 ALA A C 1
ATOM 1530 O O . ALA A 1 197 ? -2.534 -4.531 24.424 1.00 89.56 197 ALA A O 1
ATOM 1531 N N . SER A 1 198 ? -0.398 -5.032 24.923 1.00 94.62 198 SER A N 1
ATOM 1532 C CA . SER A 1 198 ? -0.682 -5.606 26.245 1.00 94.62 198 SER A CA 1
ATOM 1533 C C . SER A 1 198 ? -1.159 -4.537 27.224 1.00 94.62 198 SER A C 1
ATOM 1535 O O . SER A 1 198 ? -2.239 -4.675 27.795 1.00 94.62 198 SER A O 1
ATOM 1537 N N . THR A 1 199 ? -0.424 -3.427 27.344 1.00 94.94 199 THR A N 1
ATOM 1538 C CA . THR A 1 199 ? -0.784 -2.324 28.252 1.00 94.94 199 THR A CA 1
ATOM 1539 C C . THR A 1 199 ? -2.128 -1.701 27.883 1.00 94.94 199 THR A C 1
ATOM 1541 O O . THR A 1 199 ? -2.933 -1.385 28.758 1.00 94.94 199 THR A O 1
ATOM 1544 N N . ARG A 1 200 ? -2.438 -1.588 26.586 1.00 97.44 200 ARG A N 1
ATOM 1545 C CA . ARG A 1 200 ? -3.753 -1.124 26.131 1.00 97.44 200 ARG A CA 1
ATOM 1546 C C . ARG A 1 200 ? -4.889 -2.049 26.576 1.00 97.44 200 ARG A C 1
ATOM 1548 O O . ARG A 1 200 ? -5.912 -1.547 27.033 1.00 97.44 200 ARG A O 1
ATOM 1555 N N . ARG A 1 201 ? -4.715 -3.373 26.478 1.00 94.88 201 ARG A N 1
ATOM 1556 C CA . ARG A 1 201 ? -5.722 -4.339 26.959 1.00 94.88 201 ARG A CA 1
ATOM 1557 C C . ARG A 1 201 ? -5.921 -4.234 28.469 1.00 94.88 201 ARG A C 1
ATOM 1559 O O . ARG A 1 201 ? -7.060 -4.212 28.915 1.00 94.88 201 ARG A O 1
ATOM 1566 N N . GLU A 1 202 ? -4.841 -4.088 29.235 1.00 96.56 202 GLU A N 1
ATOM 1567 C CA . GLU A 1 202 ? -4.921 -3.884 30.688 1.00 96.56 202 GLU A CA 1
ATOM 1568 C C . GLU A 1 202 ? -5.708 -2.614 31.050 1.00 96.56 202 GLU A C 1
ATOM 1570 O O . GLU A 1 202 ? -6.544 -2.635 31.955 1.00 96.56 202 GLU A O 1
ATOM 1575 N N . LEU A 1 203 ? -5.502 -1.514 30.317 1.00 96.19 203 LEU A N 1
ATOM 1576 C CA . LEU A 1 203 ? -6.270 -0.280 30.508 1.00 96.19 203 LEU A CA 1
ATOM 1577 C C . LEU A 1 203 ? -7.757 -0.453 30.167 1.00 96.19 203 LEU A C 1
ATOM 1579 O O . LEU A 1 203 ? -8.611 0.050 30.900 1.00 96.19 203 LEU A O 1
ATOM 1583 N N . ASP A 1 204 ? -8.079 -1.172 29.091 1.00 95.50 204 ASP A N 1
ATOM 1584 C CA . ASP A 1 204 ? -9.465 -1.464 28.706 1.00 95.50 204 ASP A CA 1
ATOM 1585 C C . ASP A 1 204 ? -10.163 -2.386 29.729 1.00 95.50 204 ASP A C 1
ATOM 1587 O O . ASP A 1 204 ? -11.338 -2.177 30.061 1.00 95.50 204 ASP A O 1
ATOM 1591 N N . ASP A 1 205 ? -9.438 -3.348 30.305 1.00 94.31 205 ASP A N 1
ATOM 1592 C CA . ASP A 1 205 ? -9.925 -4.218 31.381 1.00 94.31 205 ASP A CA 1
ATOM 1593 C C . ASP A 1 205 ? -10.185 -3.433 32.674 1.00 94.31 205 ASP A C 1
ATOM 1595 O O . ASP A 1 205 ? -11.248 -3.578 33.293 1.00 94.31 205 ASP A O 1
ATOM 1599 N N . LEU A 1 206 ? -9.256 -2.550 33.064 1.00 95.38 206 LEU A N 1
ATOM 1600 C CA . LEU A 1 206 ? -9.417 -1.653 34.213 1.00 95.38 206 LEU A CA 1
ATOM 1601 C C . LEU A 1 206 ? -10.605 -0.708 34.021 1.00 95.38 206 LEU A C 1
ATOM 1603 O O . LEU A 1 206 ? -11.419 -0.538 34.932 1.00 95.38 206 LEU A O 1
ATOM 1607 N N . ARG A 1 207 ? -10.757 -0.138 32.824 1.00 96.44 207 ARG A N 1
ATOM 1608 C CA . ARG A 1 207 ? -11.908 0.701 32.474 1.00 96.44 207 ARG A CA 1
ATOM 1609 C C . ARG A 1 207 ? -13.217 -0.078 32.589 1.00 96.44 207 ARG A C 1
ATOM 1611 O O . ARG A 1 207 ? -14.160 0.397 33.220 1.00 96.44 207 ARG A O 1
ATOM 1618 N N . SER A 1 208 ? -13.255 -1.298 32.059 1.00 93.50 208 SER A N 1
ATOM 1619 C CA . SER A 1 208 ? -14.420 -2.185 32.144 1.00 93.50 208 SER A CA 1
ATOM 1620 C C . SER A 1 208 ? -14.755 -2.574 33.590 1.00 93.50 208 SER A C 1
ATOM 1622 O O . SER A 1 208 ? -15.923 -2.740 33.950 1.00 93.50 208 SER A O 1
ATOM 1624 N N . LEU A 1 209 ? -13.747 -2.723 34.453 1.00 95.06 209 LEU A N 1
ATOM 1625 C CA . LEU A 1 209 ? -13.932 -2.947 35.886 1.00 95.06 209 LEU A CA 1
ATOM 1626 C C . LEU A 1 209 ? -14.532 -1.715 36.578 1.00 95.06 209 LEU A C 1
ATOM 1628 O O . LEU A 1 209 ? -15.513 -1.865 37.309 1.00 95.06 209 LEU A O 1
ATOM 1632 N N . CYS A 1 210 ? -14.017 -0.515 36.304 1.00 92.69 210 CYS A N 1
ATOM 1633 C CA . CYS A 1 210 ? -14.577 0.739 36.814 1.00 92.69 210 CYS A CA 1
ATOM 1634 C C . CYS A 1 210 ? -16.040 0.927 36.389 1.00 92.69 210 CYS A C 1
ATOM 1636 O O . CYS A 1 210 ? -16.887 1.210 37.236 1.00 92.69 210 CYS A O 1
ATOM 1638 N N . ASP A 1 211 ? -16.365 0.686 35.117 1.00 92.38 211 ASP A N 1
ATOM 1639 C CA . ASP A 1 211 ? -17.738 0.784 34.611 1.00 92.38 211 ASP A CA 1
ATOM 1640 C C . ASP A 1 211 ? -18.679 -0.216 35.300 1.00 92.38 211 ASP A C 1
ATOM 1642 O O . ASP A 1 211 ? -19.816 0.127 35.632 1.00 92.38 211 ASP A O 1
ATOM 1646 N N . ARG A 1 212 ? -18.215 -1.445 35.570 1.00 91.69 212 ARG A N 1
ATOM 1647 C CA . ARG A 1 212 ? -18.987 -2.439 36.335 1.00 91.69 212 ARG A CA 1
ATOM 1648 C C . ARG A 1 212 ? -19.233 -1.992 37.774 1.00 91.69 212 ARG A C 1
ATOM 1650 O O . ARG A 1 212 ? -20.362 -2.111 38.241 1.00 91.69 212 ARG A O 1
ATOM 1657 N N . LEU A 1 213 ? -18.219 -1.459 38.457 1.00 89.50 213 LEU A N 1
ATOM 1658 C CA . LEU A 1 213 ? -18.359 -0.950 39.827 1.00 89.50 213 LEU A CA 1
ATOM 1659 C C . LEU A 1 213 ? -19.317 0.244 39.897 1.00 89.50 213 LEU A C 1
ATOM 1661 O O . LEU A 1 213 ? -20.167 0.293 40.784 1.00 89.50 213 LEU A O 1
ATOM 1665 N N . LEU A 1 214 ? -19.229 1.167 38.934 1.00 89.75 214 LEU A N 1
ATOM 1666 C CA . LEU A 1 214 ? -20.137 2.309 38.829 1.00 89.75 214 LEU A CA 1
ATOM 1667 C C . LEU A 1 214 ? -21.583 1.861 38.581 1.00 89.75 214 LEU A C 1
ATOM 1669 O O . LEU A 1 214 ? -22.498 2.349 39.242 1.00 89.75 214 LEU A O 1
ATOM 1673 N N . ARG A 1 215 ? -21.801 0.898 37.675 1.00 87.75 215 ARG A N 1
ATOM 1674 C CA . ARG A 1 215 ? -23.140 0.345 37.394 1.00 87.75 215 ARG A CA 1
ATOM 1675 C C . ARG A 1 215 ? -23.717 -0.457 38.555 1.00 87.75 215 ARG A C 1
ATOM 1677 O O . ARG A 1 215 ? -24.929 -0.453 38.735 1.00 87.75 215 ARG A O 1
ATOM 1684 N N . ALA A 1 216 ? -22.878 -1.133 39.337 1.00 86.50 216 ALA A N 1
ATOM 1685 C CA . ALA A 1 216 ? -23.315 -1.929 40.480 1.00 86.50 216 ALA A CA 1
ATOM 1686 C C . ALA A 1 216 ? -23.879 -1.083 41.638 1.00 86.50 216 ALA A C 1
ATOM 1688 O O . ALA A 1 216 ? -24.400 -1.649 42.595 1.00 86.50 216 ALA A O 1
ATOM 1689 N N . GLY A 1 217 ? -23.800 0.254 41.580 1.00 66.81 217 GLY A N 1
ATOM 1690 C CA . GLY A 1 217 ? -24.473 1.127 42.545 1.00 66.81 217 GLY A CA 1
ATOM 1691 C C . GLY A 1 217 ? -23.954 1.001 43.981 1.00 66.81 217 GLY A C 1
ATOM 1692 O O . GLY A 1 217 ? -24.593 1.486 44.914 1.00 66.81 217 GLY A O 1
ATOM 1693 N N . ALA A 1 218 ? -22.793 0.378 44.183 1.00 55.06 218 ALA A N 1
ATOM 1694 C CA . ALA A 1 218 ? -22.155 0.325 45.483 1.00 55.06 218 ALA A CA 1
ATOM 1695 C C . ALA A 1 218 ? -21.481 1.675 45.746 1.00 55.06 218 ALA A C 1
ATOM 1697 O O . ALA A 1 218 ? -20.390 1.951 45.248 1.00 55.06 218 ALA A O 1
ATOM 1698 N N . ARG A 1 219 ? -22.111 2.520 46.572 1.00 51.97 219 ARG A N 1
ATOM 1699 C CA . ARG A 1 219 ? -21.342 3.467 47.388 1.00 51.97 219 ARG A CA 1
ATOM 1700 C C . ARG A 1 219 ? -20.284 2.628 48.112 1.00 51.97 219 ARG A C 1
ATOM 1702 O O . ARG A 1 219 ? -20.688 1.774 48.899 1.00 51.97 219 ARG A O 1
ATOM 1709 N N . PRO A 1 220 ? -18.975 2.818 47.868 1.00 50.78 220 PRO A N 1
ATOM 1710 C CA . PRO A 1 220 ? -17.973 2.139 48.668 1.00 50.78 220 PRO A CA 1
ATOM 1711 C C . PRO A 1 220 ? -18.155 2.629 50.103 1.00 50.78 220 PRO A C 1
ATOM 1713 O O . PRO A 1 220 ? -17.924 3.805 50.396 1.00 50.78 220 PRO A O 1
ATOM 1716 N N . THR A 1 221 ? -18.636 1.756 50.984 1.00 59.53 221 THR A N 1
ATOM 1717 C CA . THR A 1 221 ? -18.589 2.005 52.420 1.00 59.53 221 THR A CA 1
ATOM 1718 C C . THR A 1 221 ? -17.113 2.169 52.794 1.00 59.53 221 THR A C 1
ATOM 1720 O O . THR A 1 221 ? -16.290 1.366 52.349 1.00 59.53 221 THR A O 1
ATOM 1723 N N . PRO A 1 222 ? -16.739 3.227 53.535 1.00 58.34 222 PRO A N 1
ATOM 1724 C CA . PRO A 1 222 ? -15.340 3.597 53.760 1.00 58.34 222 PRO A CA 1
ATOM 1725 C C . PRO A 1 222 ? -14.476 2.499 54.407 1.00 58.34 222 PRO A C 1
ATOM 1727 O O . PRO A 1 222 ? -13.258 2.559 54.261 1.00 58.34 222 PRO A O 1
ATOM 1730 N N . ASP A 1 223 ? -15.080 1.477 55.021 1.00 56.00 223 ASP A N 1
ATOM 1731 C CA . ASP A 1 223 ? -14.371 0.327 55.601 1.00 56.00 223 ASP A CA 1
ATOM 1732 C C . ASP A 1 223 ? -13.724 -0.614 54.570 1.00 56.00 223 ASP A C 1
ATOM 1734 O O . ASP A 1 223 ? -12.689 -1.212 54.846 1.00 56.00 223 ASP A O 1
ATOM 1738 N N . ASP A 1 224 ? -14.248 -0.701 53.343 1.00 53.44 224 ASP A N 1
ATOM 1739 C CA . ASP A 1 224 ? -13.813 -1.727 52.375 1.00 53.44 224 ASP A CA 1
ATOM 1740 C C . ASP A 1 224 ? -12.538 -1.322 51.592 1.00 53.44 224 ASP A C 1
ATOM 1742 O O . ASP A 1 224 ? -11.989 -2.081 50.790 1.00 53.44 224 ASP A O 1
ATOM 1746 N N . ARG A 1 225 ? -12.036 -0.094 51.814 1.00 53.62 225 ARG A N 1
ATOM 1747 C CA . ARG A 1 225 ? -10.807 0.426 51.178 1.00 53.62 225 ARG A CA 1
ATOM 1748 C C . ARG A 1 225 ? -9.525 -0.035 51.871 1.00 53.62 225 ARG A C 1
ATOM 1750 O O . ARG A 1 225 ? -8.467 0.021 51.247 1.00 53.62 225 ARG A O 1
ATOM 1757 N N . SER A 1 226 ? -9.610 -0.480 53.122 1.00 54.94 226 SER A N 1
ATOM 1758 C CA . SER A 1 226 ? -8.434 -0.821 53.930 1.00 54.94 226 SER A CA 1
ATOM 1759 C C . SER A 1 226 ? -7.933 -2.250 53.699 1.00 54.94 226 SER A C 1
ATOM 1761 O O . SER A 1 226 ? -6.751 -2.508 53.907 1.00 54.94 226 SER A O 1
ATOM 1763 N N . GLU A 1 227 ? -8.780 -3.163 53.208 1.00 53.66 227 GLU A N 1
ATOM 1764 C CA . GLU A 1 227 ? -8.426 -4.591 53.122 1.00 53.66 227 GLU A CA 1
ATOM 1765 C C . GLU A 1 227 ? -8.116 -5.099 51.704 1.00 53.66 227 GLU A C 1
ATOM 1767 O O . GLU A 1 227 ? -7.410 -6.094 51.555 1.00 53.66 227 GLU A O 1
ATOM 1772 N N . ARG A 1 228 ? -8.572 -4.427 50.635 1.00 54.81 228 ARG A N 1
ATOM 1773 C CA . ARG A 1 228 ? -8.472 -4.981 49.264 1.00 54.81 228 ARG A CA 1
ATOM 1774 C C . ARG A 1 228 ? -7.220 -4.635 48.459 1.00 54.81 228 ARG A C 1
ATOM 1776 O O . ARG A 1 228 ? -7.018 -5.232 47.405 1.00 54.81 228 ARG A O 1
ATOM 1783 N N . PHE A 1 229 ? -6.354 -3.738 48.932 1.00 53.88 229 PHE A N 1
ATOM 1784 C CA . PHE A 1 229 ? -5.109 -3.398 48.221 1.00 53.88 229 PHE A CA 1
ATOM 1785 C C . PHE A 1 229 ? -3.842 -3.413 49.101 1.00 53.88 229 PHE A C 1
ATOM 1787 O O . PHE A 1 229 ? -3.086 -2.439 49.082 1.00 53.88 229 PHE A O 1
ATOM 1794 N N . PRO A 1 230 ? -3.525 -4.503 49.830 1.00 55.12 230 PRO A N 1
ATOM 1795 C CA . PRO A 1 230 ? -2.225 -4.618 50.497 1.00 55.12 230 PRO A CA 1
ATOM 1796 C C . PRO A 1 230 ? -1.065 -4.699 49.484 1.00 55.12 230 PRO A C 1
ATOM 1798 O O . PRO A 1 230 ? 0.027 -4.210 49.755 1.00 55.12 230 PRO A O 1
ATOM 1801 N N . MET A 1 231 ? -1.313 -5.223 48.276 1.00 52.94 231 MET A N 1
ATOM 1802 C CA . MET A 1 231 ? -0.263 -5.494 47.284 1.00 52.94 231 MET A CA 1
ATOM 1803 C C . MET A 1 231 ? 0.306 -4.234 46.605 1.00 52.94 231 MET A C 1
ATOM 1805 O O . MET A 1 231 ? 1.446 -4.231 46.148 1.00 52.94 231 MET A O 1
ATOM 1809 N N . ASN A 1 232 ? -0.460 -3.139 46.534 1.00 58.38 232 ASN A N 1
ATOM 1810 C CA . ASN A 1 232 ? -0.072 -2.002 45.692 1.00 58.38 232 ASN A CA 1
ATOM 1811 C C . ASN A 1 232 ? 0.942 -1.069 46.362 1.00 58.38 232 ASN A C 1
ATOM 1813 O O . ASN A 1 232 ? 1.711 -0.396 45.683 1.00 58.38 232 ASN A O 1
ATOM 1817 N N . ARG A 1 233 ? 0.990 -1.038 47.697 1.00 66.25 233 ARG A N 1
ATOM 1818 C CA . ARG A 1 233 ? 1.874 -0.117 48.423 1.00 66.25 233 ARG A CA 1
ATOM 1819 C C . ARG A 1 233 ? 3.334 -0.571 48.390 1.00 66.25 233 ARG A C 1
ATOM 1821 O O . ARG A 1 233 ? 4.231 0.263 48.313 1.00 66.25 233 ARG A O 1
ATOM 1828 N N . GLU A 1 234 ? 3.560 -1.880 48.407 1.00 71.00 234 GLU A N 1
ATOM 1829 C CA . GLU A 1 234 ? 4.898 -2.473 48.358 1.00 71.00 234 GLU A CA 1
ATOM 1830 C C . GLU A 1 234 ? 5.461 -2.494 46.927 1.00 71.00 234 GLU A C 1
ATOM 1832 O O . GLU A 1 234 ? 6.638 -2.201 46.727 1.00 71.00 234 GLU A O 1
ATOM 1837 N N . LEU A 1 235 ? 4.605 -2.712 45.919 1.00 72.31 235 LEU A N 1
ATOM 1838 C CA . LEU A 1 235 ? 4.967 -2.568 44.503 1.00 72.31 235 LEU A CA 1
ATOM 1839 C C . LEU A 1 235 ? 5.281 -1.114 44.125 1.00 72.31 235 LEU A C 1
ATOM 1841 O O . LEU A 1 235 ? 6.313 -0.861 43.509 1.00 72.31 235 LEU A O 1
ATOM 1845 N N . LEU A 1 236 ? 4.464 -0.144 44.558 1.00 73.88 236 LEU A N 1
ATOM 1846 C CA . LEU A 1 236 ? 4.763 1.283 44.368 1.00 73.88 236 LEU A CA 1
ATOM 1847 C C . LEU A 1 236 ? 6.062 1.695 45.062 1.00 73.88 236 LEU A C 1
ATOM 1849 O O . LEU A 1 236 ? 6.831 2.476 44.505 1.00 73.88 236 LEU A O 1
ATOM 1853 N N . ARG A 1 237 ? 6.337 1.149 46.253 1.00 80.31 237 ARG A N 1
ATOM 1854 C CA . ARG A 1 237 ? 7.600 1.394 46.951 1.00 80.31 237 ARG A CA 1
ATOM 1855 C C . ARG A 1 237 ? 8.791 0.826 46.176 1.00 80.31 237 ARG A C 1
ATOM 1857 O O . ARG A 1 237 ? 9.762 1.550 45.986 1.00 80.31 237 ARG A O 1
ATOM 1864 N N . LYS A 1 238 ? 8.697 -0.410 45.675 1.00 84.19 238 LYS A N 1
ATOM 1865 C CA . LYS A 1 238 ? 9.750 -1.020 44.847 1.00 84.19 238 LYS A CA 1
ATOM 1866 C C . LYS A 1 238 ? 9.998 -0.244 43.553 1.00 84.19 238 LYS A C 1
ATOM 1868 O O . LYS A 1 238 ? 11.151 -0.036 43.198 1.00 84.19 238 LYS A O 1
ATOM 1873 N N . HIS A 1 239 ? 8.950 0.227 42.877 1.00 81.62 239 HIS A N 1
ATOM 1874 C CA . HIS A 1 239 ? 9.108 1.031 41.662 1.00 81.62 239 HIS A CA 1
ATOM 1875 C C . HIS A 1 239 ? 9.727 2.409 41.935 1.00 81.62 239 HIS A C 1
ATOM 1877 O O . HIS A 1 239 ? 10.567 2.855 41.159 1.00 81.62 239 HIS A O 1
ATOM 1883 N N . LEU A 1 240 ? 9.373 3.061 43.048 1.00 84.75 240 LEU A N 1
ATOM 1884 C CA . LEU A 1 240 ? 9.993 4.329 43.450 1.00 84.75 240 LEU A CA 1
ATOM 1885 C C . LEU A 1 240 ? 11.458 4.162 43.879 1.00 84.75 240 LEU A C 1
ATOM 1887 O O . LEU A 1 240 ? 12.276 5.033 43.592 1.00 84.75 240 LEU A O 1
ATOM 1891 N N . GLU A 1 241 ? 11.803 3.059 44.547 1.00 86.75 241 GLU A N 1
ATOM 1892 C CA . GLU A 1 241 ? 13.195 2.746 44.896 1.00 86.75 241 GLU A CA 1
ATOM 1893 C C . GLU A 1 241 ? 14.027 2.430 43.640 1.00 86.75 241 GLU A C 1
ATOM 1895 O O . GLU A 1 241 ? 15.126 2.963 43.508 1.00 86.75 241 GLU A O 1
ATOM 1900 N N . ALA A 1 242 ? 13.479 1.682 42.674 1.00 81.31 242 ALA A N 1
ATOM 1901 C CA . ALA A 1 242 ? 14.143 1.395 41.398 1.00 81.31 242 ALA A CA 1
ATOM 1902 C C . ALA A 1 242 ? 14.371 2.652 40.534 1.00 81.31 242 ALA A C 1
ATOM 1904 O O . ALA A 1 242 ? 15.419 2.792 39.901 1.00 81.31 242 ALA A O 1
ATOM 1905 N N . ALA A 1 243 ? 13.418 3.590 40.531 1.00 76.38 243 ALA A N 1
ATOM 1906 C CA . ALA A 1 243 ? 13.564 4.863 39.825 1.00 76.38 243 ALA A CA 1
ATOM 1907 C C . ALA A 1 243 ? 14.682 5.732 40.429 1.00 76.38 243 ALA A C 1
ATOM 1909 O O . ALA A 1 243 ? 15.455 6.333 39.691 1.00 76.38 243 ALA A O 1
ATOM 1910 N N . ARG A 1 244 ? 14.825 5.738 41.763 1.00 80.06 244 ARG A N 1
ATOM 1911 C CA . ARG A 1 244 ? 15.903 6.469 42.450 1.00 80.06 244 ARG A CA 1
ATOM 1912 C C . ARG A 1 244 ? 17.291 5.908 42.168 1.00 80.06 244 ARG A C 1
ATOM 1914 O O . ARG A 1 244 ? 18.231 6.682 42.059 1.00 80.06 244 ARG A O 1
ATOM 1921 N N . THR A 1 245 ? 17.430 4.588 42.069 1.00 78.81 245 THR A N 1
ATOM 1922 C CA . THR A 1 245 ? 18.725 3.970 41.753 1.00 78.81 245 THR A CA 1
ATOM 1923 C C . THR A 1 245 ? 19.141 4.221 40.306 1.00 78.81 245 THR A C 1
ATOM 1925 O O . THR A 1 245 ? 20.314 4.459 40.060 1.00 78.81 245 THR A O 1
ATOM 1928 N N . SER A 1 246 ? 18.190 4.260 39.365 1.00 70.44 246 SER A N 1
ATOM 1929 C CA . SER A 1 246 ? 18.492 4.549 37.954 1.00 70.44 246 SER A CA 1
ATOM 1930 C C . SER A 1 246 ? 18.948 5.993 37.717 1.00 70.44 246 SER A C 1
ATOM 1932 O O . SER A 1 246 ? 19.718 6.231 36.800 1.00 70.44 246 SER A O 1
ATOM 1934 N N . GLU A 1 247 ? 18.494 6.951 38.530 1.00 73.94 247 GLU A N 1
ATOM 1935 C CA . GLU A 1 247 ? 18.910 8.361 38.435 1.00 73.94 247 GLU A CA 1
ATOM 1936 C C . GLU A 1 247 ? 20.316 8.614 39.007 1.00 73.94 247 GLU A C 1
ATOM 1938 O O . GLU A 1 247 ? 20.905 9.663 38.758 1.00 73.94 247 GLU A O 1
ATOM 1943 N N . GLN A 1 248 ? 20.852 7.674 39.793 1.00 67.38 248 GLN A N 1
ATOM 1944 C CA . GLN A 1 248 ? 22.119 7.829 40.509 1.00 67.38 248 GLN A CA 1
ATOM 1945 C C . GLN A 1 248 ? 23.309 7.167 39.792 1.00 67.38 248 GLN A C 1
ATOM 1947 O O . GLN A 1 248 ? 24.446 7.504 40.105 1.00 67.38 248 GLN A O 1
ATOM 1952 N N . ASP A 1 249 ? 23.051 6.285 38.820 1.00 64.94 249 ASP A N 1
ATOM 1953 C CA . ASP A 1 249 ? 24.074 5.649 37.972 1.00 64.94 249 ASP A CA 1
ATOM 1954 C C . ASP A 1 249 ? 24.395 6.456 36.688 1.00 64.94 249 ASP A C 1
ATOM 1956 O O . ASP A 1 249 ? 25.384 6.167 36.018 1.00 64.94 249 ASP A O 1
ATOM 1960 N N . ASP A 1 250 ? 23.598 7.485 36.365 1.00 56.69 250 ASP A N 1
ATOM 1961 C CA . ASP A 1 250 ? 23.768 8.361 35.186 1.00 56.69 250 ASP A CA 1
ATOM 1962 C C . ASP A 1 250 ? 24.467 9.712 35.500 1.00 56.69 250 ASP A C 1
ATOM 1964 O O . ASP A 1 250 ? 24.553 10.584 34.628 1.00 56.69 250 ASP A O 1
ATOM 1968 N N . ALA A 1 251 ? 24.974 9.905 36.727 1.00 53.91 251 ALA A N 1
ATOM 1969 C CA . ALA A 1 251 ? 25.687 11.111 37.182 1.00 53.91 251 ALA A CA 1
ATOM 1970 C C . ALA A 1 251 ? 27.162 10.828 37.508 1.00 53.91 251 ALA A C 1
ATOM 1972 O O . ALA A 1 251 ? 28.015 11.665 37.127 1.00 53.91 251 ALA A O 1
#

Organism: NCBI:txid1678637

Sequence (251 aa):
MTETQPVARRGRPWGPLQGAGPAINDLAHLLRIRLDAAGLSLNDLYAQLVPENFRSGQVPSRSTIARRLSGVGLESDWDFVEAVVDLTTRDADECERVLRHARQFWDAANRLPAPAAPGTADDPEDPPAVLDPSALDGRTLAIRNATFHGPVHITTNHYPPAGSDHEITELREQLLDARRRLTEALTRLNEAHRELASTRRELDDLRSLCDRLLRAGARPTPDDRSERFPMNRELLRKHLEAARTSEQDDA

Mean predicted aligned error: 19.16 Å

Secondary structure (DSSP, 8-state):
---------SSPPP-----SSHHHHHHHHHHHHHHHHTT--HHHHHHH--GGGSTTS-PPPHHHHHHHTTTTT-TT-HHHHHHHHHHH-SSHHHHHHHHHHHHHHHHHHHS---------------------STTS-------TT----S--------PPPTTHHHHHHHHHHHHHHHHHHHHHHHHHHHHHHHHHHHHHHHHHHHHHHHHHHHHTT----GGGGTTS-HHHHHHHHHHHHHHHHHTTS--